Protein 1U2K (pdb70)

Secondary structure (P-SEA, 3-state):
ccccccccccccaaaaaaaaaaaaaccccaaaaaaaaaaaacccccccccccccccccccccccccccaaaaaaaaaaaaaaaaacccccaaaaaaaaaaaaaaaaaaaaccbbbbbbbcbbbbbcccccccccccccccccccccccccccccccaaaaaaaaaaaacccaaaaaaaaaaaaaaccccccccccccccccccccaaaaaaaacccbbbbbccccccbbbbccccccccccccccccccccccaaaaaaaaaaccccaaaaaaaaaaaaaaaaacccccccc

Foldseek 3Di:
DPDDDDDDADQDPVNLVVLLVLLLPLPQALQLLQQLLCLQLLLFFAPDQAGGLFAVCCQDPPNVPFLLCPSNNVCLVSLVVSCVVRVRAASSQSSNSSNQSSLQQQAVLVVDRDHQDGDGDGHHHDNVVRPNVVVVVSRDCDALLQDGHHDLDPDDNQVSNVVSCVRLVHDLLLSQLSSQQSLQCQRNSVSDQALNQDPRRSHRWNRSLLVLQDPQWDWDAPDDSRQKIFTARVVPRDTDGMHGPSSNCCVVVPVNVVSSVQCNDPPSGVVSSVSNSVSSSSSNCCSPPPPD

CATH classification: 1.10.520.10 (+1 more: 1.10.420.10)

Sequence (292 aa):
QDPLPQPIYNPTEQDIIDLKFAIADSGLSVSELVSVAWASASTFRGGDKRGGANGARLALMPQRDWDVNAAAVRALPVLEKIQKESGKASLADIIVLAGVVGVEKAASAAGLSIHVPFAPGRVDARQDQTDIEMFELLEPIADGFRNYRARLDVSTTESLLIDKAQQLTLTAPEMTALVGGMRVLGANFDGSKNGVFTDRVGVLSNDFFVNLLDMRYEWKATDESKELFEGRDRETGEVKFTASRADLVFGSNSVLRAVAEVYASSDAHEKFVKDFVAAWVKVMNLDRFDLL

Organism: Escherichia coli (strain K12) (NCBI:txid83333)

Structure (mmCIF, N/CA/C/O backbone):
data_1U2K
#
_entry.id   1U2K
#
_cell.length_a   59.235
_cell.length_b   59.235
_cell.length_c   160.382
_cell.angle_alpha   90.00
_cell.angle_beta   90.00
_cell.angle_gamma   90.00
#
_symmetry.space_group_name_H-M   'I 41'
#
loop_
_entity.id
_entity.type
_entity.pdbx_description
1 polymer 'Peroxidase/catalase HPI'
2 water water
#
loop_
_atom_site.group_PDB
_atom_site.id
_atom_site.type_symbol
_atom_site.label_atom_id
_atom_site.label_alt_id
_atom_site.label_comp_id
_atom_site.label_asym_id
_atom_site.label_entity_id
_atom_site.label_seq_id
_atom_site.pdbx_PDB_ins_code
_atom_site.Cartn_x
_atom_site.Cartn_y
_atom_site.Cartn_z
_atom_site.occupancy
_atom_site.B_iso_or_equiv
_atom_site.auth_seq_id
_atom_site.auth_comp_id
_atom_site.auth_asym_id
_atom_site.auth_atom_id
_atom_site.pdbx_PDB_model_num
ATOM 1 N N . GLN A 1 18 ? 16.283 50.406 14.778 1.00 56.97 435 GLN A N 1
ATOM 2 C CA . GLN A 1 18 ? 15.618 50.277 13.456 1.00 55.69 435 GLN A CA 1
ATOM 3 C C . GLN A 1 18 ? 16.639 49.945 12.374 1.00 55.60 435 GLN A C 1
ATOM 4 O O . GLN A 1 18 ? 17.609 50.689 12.178 1.00 55.17 435 GLN A O 1
ATOM 6 N N . ASP A 1 19 ? 16.423 48.806 11.704 1.00 54.67 436 ASP A N 1
ATOM 7 C CA . ASP A 1 19 ? 17.094 48.462 10.444 1.00 52.77 436 ASP A CA 1
ATOM 8 C C . ASP A 1 19 ? 16.183 48.788 9.254 1.00 49.33 436 ASP A C 1
ATOM 9 O O . ASP A 1 19 ? 15.480 47.918 8.720 1.00 49.14 436 ASP A O 1
ATOM 14 N N . PRO A 1 20 ? 16.255 50.047 8.825 1.00 44.97 437 PRO A N 1
ATOM 15 C CA . PRO A 1 20 ? 15.069 50.884 8.587 1.00 43.65 437 PRO A CA 1
ATOM 16 C C . PRO A 1 20 ? 14.048 50.360 7.583 1.00 42.71 437 PRO A C 1
ATOM 17 O O . PRO A 1 20 ? 12.870 50.256 7.922 1.00 44.41 437 PRO A O 1
ATOM 21 N N . LEU A 1 21 ? 14.481 50.070 6.363 1.00 40.55 438 LEU A N 1
ATOM 22 C CA . LEU A 1 21 ? 13.540 49.861 5.271 1.00 38.98 438 LEU A CA 1
ATOM 23 C C . LEU A 1 21 ? 12.879 48.505 5.425 1.00 36.47 438 LEU A C 1
ATOM 24 O O . LEU A 1 21 ? 13.469 47.605 6.008 1.00 36.74 438 LEU A O 1
ATOM 29 N N . PRO A 1 22 ? 11.656 48.367 4.916 1.00 37.17 439 PRO A N 1
ATOM 30 C CA . PRO A 1 22 ? 10.979 47.050 4.821 1.00 35.18 439 PRO A CA 1
ATOM 31 C C . PRO A 1 22 ? 11.716 46.096 3.871 1.00 32.29 439 PRO A C 1
ATOM 32 O O . PRO A 1 22 ? 12.407 46.580 2.970 1.00 30.14 439 PRO A O 1
ATOM 36 N N . GLN A 1 23 ? 11.572 44.783 4.047 1.00 28.74 440 GLN A N 1
ATOM 37 C CA . GLN A 1 23 ? 12.064 43.860 3.037 1.00 30.14 440 GLN A CA 1
ATOM 38 C C . GLN A 1 23 ? 11.397 44.198 1.732 1.00 26.64 440 GLN A C 1
ATOM 39 O O . GLN A 1 23 ? 10.233 44.567 1.725 1.00 26.18 440 GLN A O 1
ATOM 45 N N . PRO A 1 24 ? 12.115 44.029 0.623 1.00 27.17 441 PRO A N 1
ATOM 46 C CA . PRO A 1 24 ? 11.533 44.210 -0.709 1.00 27.54 441 PRO A CA 1
ATOM 47 C C . PRO A 1 24 ? 10.308 43.319 -0.886 1.00 27.55 441 PRO A C 1
ATOM 48 O O . PRO A 1 24 ? 10.220 42.223 -0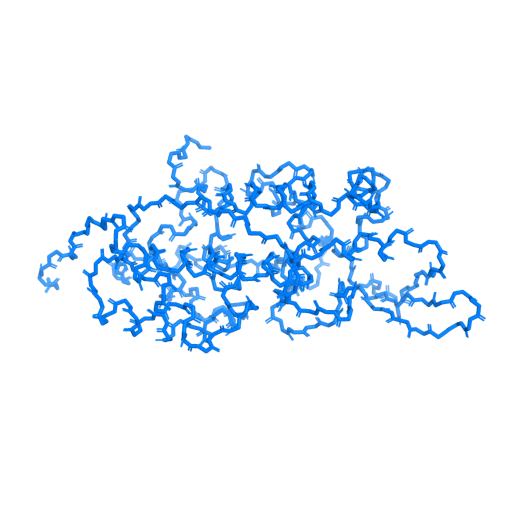.322 1.00 28.78 441 PRO A O 1
ATOM 52 N N . ILE A 1 25 ? 9.374 43.799 -1.687 1.00 27.70 442 ILE A N 1
ATOM 53 C CA . ILE A 1 25 ? 8.195 43.041 -2.040 1.00 27.56 442 ILE A CA 1
ATOM 54 C C . ILE A 1 25 ? 8.416 42.507 -3.434 1.00 24.33 442 ILE A C 1
ATOM 55 O O . ILE A 1 25 ? 8.880 43.220 -4.330 1.00 22.49 442 ILE A O 1
ATOM 60 N N . TYR A 1 26 ? 8.137 41.224 -3.619 1.00 24.28 443 TYR A N 1
ATOM 61 C CA . TYR A 1 26 ? 8.416 40.606 -4.916 1.00 22.92 443 TYR A CA 1
ATOM 62 C C . TYR A 1 26 ? 7.135 40.239 -5.578 1.00 24.54 443 TYR A C 1
ATOM 63 O O . TYR A 1 26 ? 6.175 39.869 -4.911 1.00 27.25 443 TYR A O 1
ATOM 72 N N . ASN A 1 27 ? 7.127 40.316 -6.901 1.00 29.46 444 ASN A N 1
ATOM 73 C CA . ASN A 1 27 ? 6.067 39.696 -7.667 1.00 32.45 444 ASN A CA 1
ATOM 74 C C . ASN A 1 27 ? 6.599 39.068 -8.924 1.00 32.36 444 ASN A C 1
ATOM 75 O O . ASN A 1 27 ? 6.422 39.614 -10.051 1.00 34.22 444 ASN A O 1
ATOM 80 N N . PRO A 1 28 ? 7.286 37.942 -8.749 1.00 30.18 445 PRO A N 1
ATOM 81 C CA . PRO A 1 28 ? 7.860 37.238 -9.900 1.00 27.76 445 PRO A CA 1
ATOM 82 C C . PRO A 1 28 ? 6.806 37.059 -10.995 1.00 25.38 445 PRO A C 1
ATOM 83 O O . PRO A 1 28 ? 5.658 36.697 -10.755 1.00 23.99 445 PRO A O 1
ATOM 87 N N . THR A 1 29 ? 7.202 37.302 -12.221 1.00 24.80 446 THR A N 1
ATOM 88 C CA . THR A 1 29 ? 6.318 36.976 -13.304 1.00 26.71 446 THR A CA 1
ATOM 89 C C . THR A 1 29 ? 6.738 35.616 -13.819 1.00 27.79 446 THR A C 1
ATOM 90 O O . THR A 1 29 ? 7.725 35.035 -13.347 1.00 23.27 446 THR A O 1
ATOM 94 N N . GLU A 1 30 ? 6.020 35.113 -14.814 1.00 29.89 447 GLU A N 1
ATOM 95 C CA . GLU A 1 30 ? 6.313 33.777 -15.317 1.00 31.27 447 GLU A CA 1
ATOM 96 C C . GLU A 1 30 ? 7.700 33.752 -15.911 1.00 28.21 447 GLU A C 1
ATOM 97 O O . GLU A 1 30 ? 8.356 32.711 -15.940 1.00 30.18 447 GLU A O 1
ATOM 103 N N . GLN A 1 31 ? 8.145 34.915 -16.373 1.00 27.12 448 GLN A N 1
ATOM 104 C CA . GLN A 1 31 ? 9.383 35.014 -17.152 1.00 27.27 448 GLN A CA 1
ATOM 105 C C . GLN A 1 31 ? 10.548 35.219 -16.206 1.00 24.26 448 GLN A C 1
ATOM 106 O O . GLN A 1 31 ? 11.628 34.681 -16.412 1.00 24.24 448 GLN A O 1
ATOM 112 N N . ASP A 1 32 ? 10.296 35.995 -15.153 1.00 24.46 449 ASP A N 1
ATOM 113 C CA . ASP A 1 32 ? 11.135 35.979 -13.965 1.00 23.59 449 ASP A CA 1
ATOM 114 C C . ASP A 1 32 ? 11.472 34.535 -13.540 1.00 23.17 449 ASP A C 1
ATOM 115 O O . ASP A 1 32 ? 12.653 34.204 -13.328 1.00 18.95 449 ASP A O 1
ATOM 120 N N . ILE A 1 33 ? 10.451 33.677 -13.402 1.00 23.25 450 ILE A N 1
ATOM 121 C CA . ILE A 1 33 ? 10.684 32.295 -12.918 1.00 21.73 450 ILE A CA 1
ATOM 122 C C . ILE A 1 33 ? 11.529 31.465 -13.929 1.00 21.74 450 ILE A C 1
ATOM 123 O O . ILE A 1 33 ? 12.475 30.776 -13.535 1.00 21.11 450 ILE A O 1
ATOM 128 N N . ILE A 1 34 ? 11.138 31.531 -15.201 1.00 22.08 451 ILE A N 1
ATOM 129 C CA . ILE A 1 34 ? 11.911 31.002 -16.367 1.00 23.04 451 ILE A CA 1
ATOM 130 C C . ILE A 1 34 ? 13.415 31.273 -16.372 1.00 24.90 451 ILE A C 1
ATOM 131 O O . ILE A 1 34 ? 14.250 30.349 -16.580 1.00 29.85 451 ILE A O 1
ATOM 136 N N . ASP A 1 35 ? 13.742 32.575 -16.165 1.00 20.26 452 ASP A N 1
ATOM 137 C CA . ASP A 1 35 ? 15.154 33.013 -15.983 1.00 19.46 452 ASP A CA 1
ATOM 138 C C . ASP A 1 35 ? 15.855 32.566 -14.678 1.00 19.70 452 ASP A C 1
ATOM 139 O O . ASP A 1 35 ? 17.068 32.285 -14.654 1.00 15.57 452 ASP A O 1
ATOM 144 N N . LEU A 1 36 ? 15.095 32.469 -13.595 1.00 16.70 453 LEU A N 1
ATOM 145 C CA . LEU A 1 36 ? 15.675 31.979 -12.352 1.00 17.95 453 LEU A CA 1
ATOM 146 C C . LEU A 1 36 ? 15.952 30.448 -12.432 1.00 19.58 453 LEU A C 1
ATOM 147 O O . LEU A 1 36 ? 16.952 29.953 -11.948 1.00 17.95 453 LEU A O 1
ATOM 152 N N . LYS A 1 37 ? 15.069 29.723 -13.117 1.00 20.27 454 LYS A N 1
ATOM 153 C CA . LYS A 1 37 ? 15.363 28.321 -13.476 1.00 19.60 454 LYS A CA 1
ATOM 154 C C . LYS A 1 37 ? 16.628 28.200 -14.402 1.00 15.25 454 LYS A C 1
ATOM 155 O O . LYS A 1 37 ? 17.559 27.384 -14.179 1.00 14.41 454 LYS A O 1
ATOM 161 N N . PHE A 1 38 ? 16.703 29.061 -15.403 1.00 20.32 455 PHE A N 1
ATOM 162 C CA . PHE A 1 38 ? 17.911 29.071 -16.277 1.00 18.23 455 PHE A CA 1
ATOM 163 C C . PHE A 1 38 ? 19.239 29.284 -15.517 1.00 24.25 455 PHE A C 1
ATOM 164 O O . PHE A 1 38 ? 20.225 28.461 -15.642 1.00 30.22 455 PHE A O 1
ATOM 172 N N . ALA A 1 39 ? 19.165 30.335 -14.594 1.00 18.68 456 ALA A N 1
ATOM 173 C CA . ALA A 1 39 ? 20.297 30.698 -13.749 1.00 18.51 456 ALA A CA 1
ATOM 174 C C . ALA A 1 39 ? 20.673 29.514 -12.868 1.00 14.73 456 ALA A C 1
ATOM 175 O O . ALA A 1 39 ? 21.864 29.199 -12.699 1.00 10.98 456 ALA A O 1
ATOM 177 N N . ILE A 1 40 ? 19.663 28.858 -12.279 1.00 15.39 457 ILE A N 1
ATOM 178 C CA . ILE A 1 40 ? 19.935 27.790 -11.316 1.00 8.76 457 ILE A CA 1
ATOM 179 C C . ILE A 1 40 ? 20.477 26.585 -12.078 1.00 12.30 457 ILE A C 1
ATOM 180 O O . ILE A 1 40 ? 21.440 25.941 -11.634 1.00 13.07 457 ILE A O 1
ATOM 185 N N . ALA A 1 41 ? 19.888 26.310 -13.262 1.00 12.25 458 ALA A N 1
ATOM 186 C CA . ALA A 1 41 ? 20.357 25.182 -14.101 1.00 17.04 458 ALA A CA 1
ATOM 187 C C . ALA A 1 41 ? 21.812 25.313 -14.520 1.00 17.37 458 ALA A C 1
ATOM 188 O O . ALA A 1 41 ? 22.488 24.300 -14.702 1.00 22.32 458 ALA A O 1
ATOM 190 N N . ASP A 1 42 ? 22.280 26.549 -14.708 1.00 15.67 459 ASP A N 1
ATOM 191 C CA . ASP A 1 42 ? 23.637 26.786 -15.228 1.00 17.69 459 ASP A CA 1
ATOM 192 C C . ASP A 1 42 ? 24.687 27.033 -14.150 1.00 18.10 459 ASP A C 1
ATOM 193 O O . ASP A 1 42 ? 25.790 27.455 -14.492 1.00 19.53 459 ASP A O 1
ATOM 198 N N . SER A 1 43 ? 24.341 26.845 -12.873 1.00 15.91 460 SER A N 1
ATOM 199 C CA . SER A 1 43 ? 25.170 27.310 -11.761 1.00 14.96 460 SER A CA 1
ATOM 200 C C . SER A 1 43 ? 26.230 26.315 -11.320 1.00 19.79 460 SER A C 1
ATOM 201 O O . SER A 1 43 ? 26.959 26.592 -10.355 1.00 23.10 460 SER A O 1
ATOM 204 N N . GLY A 1 44 ? 26.302 25.150 -11.961 1.00 12.44 461 GLY A N 1
ATOM 205 C CA . GLY A 1 44 ? 27.226 24.110 -11.530 1.00 16.01 461 GLY A CA 1
ATOM 206 C C . GLY A 1 44 ? 26.799 23.289 -10.304 1.00 17.80 461 GLY A C 1
ATOM 207 O O . GLY A 1 44 ? 27.458 22.319 -9.955 1.00 21.11 461 GLY A O 1
ATOM 208 N N . LEU A 1 45 ? 25.729 23.697 -9.618 1.00 20.85 462 LEU A N 1
ATOM 209 C CA . LEU A 1 45 ? 25.103 22.902 -8.543 1.00 15.90 462 LEU A CA 1
ATOM 210 C C . LEU A 1 45 ? 24.585 21.544 -9.057 1.00 19.73 462 LEU A C 1
ATOM 211 O O . LEU A 1 45 ? 23.885 21.522 -10.074 1.00 11.46 462 LEU A O 1
ATOM 216 N N . SER A 1 46 ? 24.880 20.431 -8.373 1.00 18.03 463 SER A N 1
ATOM 217 C CA . SER A 1 46 ? 24.460 19.120 -8.900 1.00 20.83 463 SER A CA 1
ATOM 218 C C . SER A 1 46 ? 23.006 18.844 -8.484 1.00 17.71 463 SER A C 1
ATOM 219 O O . SER A 1 46 ? 22.461 19.522 -7.589 1.00 14.78 463 SER A O 1
ATOM 222 N N . VAL A 1 47 ? 22.381 17.862 -9.132 1.00 12.56 464 VAL A N 1
ATOM 223 C CA . VAL A 1 47 ? 21.077 17.383 -8.705 1.00 11.50 464 VAL A CA 1
ATOM 224 C C . VAL A 1 47 ? 21.054 17.067 -7.192 1.00 11.45 464 VAL A C 1
ATOM 225 O O . VAL A 1 47 ? 20.156 17.481 -6.467 1.00 17.95 464 VAL A O 1
ATOM 229 N N . SER A 1 48 ? 22.061 16.391 -6.668 1.00 15.88 465 SER A N 1
ATOM 230 C CA . SER A 1 48 ? 22.085 16.182 -5.185 1.00 17.48 465 SER A CA 1
ATOM 231 C C . SER A 1 48 ? 22.101 17.412 -4.355 1.00 18.98 465 SER A C 1
ATOM 232 O O . SER A 1 48 ? 21.439 17.445 -3.330 1.00 12.80 465 SER A O 1
ATOM 235 N N . GLU A 1 49 ? 22.918 18.393 -4.736 1.00 18.86 466 GLU A N 1
ATOM 236 C CA . GLU A 1 49 ? 22.971 19.637 -3.955 1.00 15.48 466 GLU A CA 1
ATOM 237 C C . GLU A 1 49 ? 21.635 20.408 -4.040 1.00 14.88 466 GLU A C 1
ATOM 238 O O . GLU A 1 49 ? 21.174 20.957 -3.055 1.00 10.57 466 GLU A O 1
ATOM 244 N N . LEU A 1 50 ? 21.034 20.452 -5.242 1.00 6.99 467 LEU A N 1
ATOM 245 C CA . LEU A 1 50 ? 19.758 21.138 -5.431 1.00 10.55 467 LEU A CA 1
ATOM 246 C C . LEU A 1 50 ? 18.599 20.543 -4.633 1.00 15.57 467 LEU A C 1
ATOM 247 O O . LEU A 1 50 ? 17.774 21.284 -4.068 1.00 14.43 467 LEU A O 1
ATOM 252 N N . VAL A 1 51 ? 18.494 19.223 -4.672 1.00 12.09 468 VAL A N 1
ATOM 253 C CA . VAL A 1 51 ? 17.463 18.528 -3.923 1.00 11.14 468 VAL A CA 1
ATOM 254 C C . VAL A 1 51 ? 17.757 18.648 -2.423 1.00 14.67 468 VAL A C 1
ATOM 255 O O . VAL A 1 51 ? 16.837 18.814 -1.656 1.00 13.93 468 VAL A O 1
ATOM 259 N N . SER A 1 52 ? 19.022 18.601 -2.003 1.00 13.63 469 SER A N 1
ATOM 260 C CA . SER A 1 52 ? 19.296 18.673 -0.546 1.00 15.75 469 SER A CA 1
ATOM 261 C C . SER A 1 52 ? 18.905 20.022 0.035 1.00 12.64 469 SER A C 1
ATOM 262 O O . SER A 1 52 ? 18.346 20.099 1.128 1.00 14.97 469 SER A O 1
ATOM 265 N N . VAL A 1 53 ? 19.286 21.094 -0.647 1.00 11.81 470 VAL A N 1
ATOM 266 C CA . VAL A 1 53 ? 18.957 22.430 -0.120 1.00 14.62 470 VAL A CA 1
ATOM 267 C C . VAL A 1 53 ? 17.448 22.652 0.019 1.00 12.77 470 VAL A C 1
ATOM 268 O O . VAL A 1 53 ? 16.998 23.134 1.040 1.00 13.55 470 VAL A O 1
ATOM 272 N N . ALA A 1 54 ? 16.659 22.324 -1.002 1.00 14.91 471 ALA A N 1
ATOM 273 C CA . ALA A 1 54 ? 15.202 22.392 -0.943 1.00 12.67 471 ALA A CA 1
ATOM 274 C C . ALA A 1 54 ? 14.597 21.511 0.153 1.00 13.00 471 ALA A C 1
ATOM 275 O O . ALA A 1 54 ? 13.673 21.927 0.864 1.00 10.50 471 ALA A O 1
ATOM 277 N N . TRP A 1 55 ? 15.135 20.313 0.334 1.00 11.62 472 TRP A N 1
ATOM 278 C CA . TRP A 1 55 ? 14.565 19.409 1.347 1.00 10.72 472 TRP A CA 1
ATOM 279 C C . TRP A 1 55 ? 14.912 19.893 2.739 1.00 11.86 472 TRP A C 1
ATOM 280 O O . TRP A 1 55 ? 14.070 19.930 3.673 1.00 13.00 472 TRP A O 1
ATOM 291 N N . ALA A 1 56 ? 16.139 20.346 2.904 1.00 10.06 473 ALA A N 1
ATOM 292 C CA . ALA A 1 56 ? 16.515 20.934 4.194 1.00 13.27 473 ALA A CA 1
ATOM 293 C C . ALA A 1 56 ? 15.653 22.127 4.598 1.00 12.76 473 ALA A C 1
ATOM 294 O O . ALA A 1 56 ? 15.365 22.390 5.800 1.00 11.42 473 ALA A O 1
ATOM 296 N N . SER A 1 57 ? 15.244 22.897 3.614 1.00 10.12 474 SER A N 1
ATOM 297 C CA . SER A 1 57 ? 14.335 24.000 3.832 1.00 12.70 474 SER A CA 1
ATOM 298 C C . SER A 1 57 ? 12.919 23.567 4.222 1.00 15.68 474 SER A C 1
ATOM 299 O O . SER A 1 57 ? 12.391 23.992 5.277 1.00 14.06 474 SER A O 1
ATOM 302 N N . ALA A 1 58 ? 12.303 22.693 3.427 1.00 10.90 475 ALA A N 1
ATOM 303 C CA . ALA A 1 58 ? 10.881 22.370 3.614 1.00 11.25 475 ALA A CA 1
ATOM 304 C C . ALA A 1 58 ? 10.648 21.482 4.822 1.00 13.24 475 ALA A C 1
ATOM 305 O O . ALA A 1 58 ? 9.565 21.467 5.422 1.00 12.82 475 ALA A O 1
ATOM 307 N N . SER A 1 59 ? 11.649 20.669 5.138 1.00 16.50 476 SER A N 1
ATOM 308 C CA . SER A 1 59 ? 11.406 19.497 5.970 1.00 17.20 476 SER A CA 1
ATOM 309 C C . SER A 1 59 ? 11.321 19.815 7.478 1.00 17.83 476 SER A C 1
ATOM 310 O O . SER A 1 59 ? 11.104 18.891 8.274 1.00 15.12 476 SER A O 1
ATOM 313 N N . THR A 1 60 ? 11.481 21.089 7.883 1.00 16.37 477 THR A N 1
ATOM 314 C CA . THR A 1 60 ? 11.244 21.465 9.291 1.00 17.33 477 THR A CA 1
ATOM 315 C C . THR A 1 60 ? 9.780 21.614 9.708 1.00 15.11 477 THR A C 1
ATOM 316 O O . THR A 1 60 ? 9.454 21.822 10.897 1.00 14.75 477 THR A O 1
ATOM 320 N N . PHE A 1 61 ? 8.884 21.538 8.745 1.00 10.40 478 PHE A N 1
ATOM 321 C CA . PHE A 1 61 ? 7.456 21.621 9.021 1.00 10.14 478 PHE A CA 1
ATOM 322 C C . PHE A 1 61 ? 6.927 20.584 9.985 1.00 11.67 478 PHE A C 1
ATOM 323 O O . PHE A 1 61 ? 7.243 19.411 9.886 1.00 13.37 478 PHE A O 1
ATOM 331 N N . ARG A 1 62 ? 6.119 21.014 10.938 1.00 13.02 479 ARG A N 1
ATOM 332 C CA . ARG A 1 62 ? 5.412 20.057 11.757 1.00 16.18 479 ARG A CA 1
ATOM 333 C C . ARG A 1 62 ? 3.939 20.342 11.709 1.00 15.19 479 ARG A C 1
ATOM 334 O O . ARG A 1 62 ? 3.559 21.460 11.944 1.00 15.72 479 ARG A O 1
ATOM 342 N N . GLY A 1 63 ? 3.111 19.334 11.440 1.00 14.94 480 GLY A N 1
ATOM 343 C CA . GLY A 1 63 ? 1.683 19.577 11.491 1.00 19.73 480 GLY A CA 1
ATOM 344 C C . GLY A 1 63 ? 1.246 20.126 12.854 1.00 22.06 480 GLY A C 1
ATOM 345 O O . GLY A 1 63 ? 1.500 19.499 13.868 1.00 19.37 480 GLY A O 1
ATOM 346 N N . GLY A 1 64 ? 0.612 21.300 12.877 1.00 26.47 481 GLY A N 1
ATOM 347 C CA . GLY A 1 64 ? 0.050 21.836 14.118 1.00 35.58 481 GLY A CA 1
ATOM 348 C C . GLY A 1 64 ? 0.880 22.942 14.762 1.00 38.54 481 GLY A C 1
ATOM 349 O O . GLY A 1 64 ? 0.398 23.706 15.599 1.00 37.74 481 GLY A O 1
ATOM 350 N N . ASP A 1 65 ? 2.143 23.020 14.357 1.00 40.29 482 ASP A N 1
ATOM 351 C CA . ASP A 1 65 ? 3.020 24.093 14.791 1.00 42.59 482 ASP A CA 1
ATOM 352 C C . ASP A 1 65 ? 3.275 25.074 13.657 1.00 44.86 482 ASP A C 1
ATOM 353 O O . ASP A 1 65 ? 3.416 24.718 12.452 1.00 43.33 482 ASP A O 1
ATOM 358 N N . LYS A 1 66 ? 3.317 26.337 14.028 1.00 45.64 483 LYS A N 1
ATOM 359 C CA . LYS A 1 66 ? 3.414 27.336 12.988 1.00 46.09 483 LYS A CA 1
ATOM 360 C C . LYS A 1 66 ? 4.818 27.928 12.909 1.00 44.05 483 LYS A C 1
ATOM 361 O O . LYS A 1 66 ? 4.988 29.146 12.982 1.00 49.71 483 LYS A O 1
ATOM 367 N N . ARG A 1 67 ? 5.816 27.066 12.721 1.00 39.54 484 ARG A N 1
ATOM 368 C CA . ARG A 1 67 ? 7.227 27.466 12.835 1.00 35.80 484 ARG A CA 1
ATOM 369 C C . ARG A 1 67 ? 8.074 26.990 11.671 1.00 31.06 484 ARG A C 1
ATOM 370 O O . ARG A 1 67 ? 8.943 27.731 11.187 1.00 35.23 484 ARG A O 1
ATOM 378 N N . GLY A 1 68 ? 7.862 25.739 11.266 1.00 20.69 485 GLY A N 1
ATOM 379 C CA . GLY A 1 68 ? 8.717 25.093 10.264 1.00 14.41 485 GLY A CA 1
ATOM 380 C C . GLY A 1 68 ?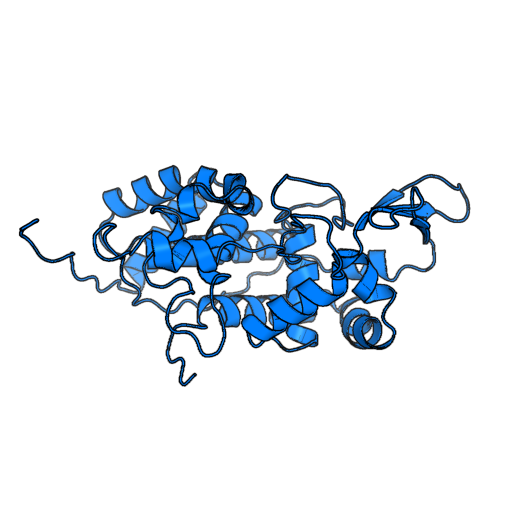 8.189 25.310 8.863 1.00 16.39 485 GLY A C 1
ATOM 381 O O . GLY A 1 68 ? 7.079 25.804 8.692 1.00 15.77 485 GLY A O 1
ATOM 382 N N . GLY A 1 69 ? 8.972 24.901 7.858 1.00 10.41 486 GLY A N 1
ATOM 383 C CA . GLY A 1 69 ? 8.514 24.857 6.494 1.00 11.19 486 GLY A CA 1
ATOM 384 C C . GLY A 1 69 ? 9.438 25.792 5.742 1.00 13.84 486 GLY A C 1
ATOM 385 O O . GLY A 1 69 ? 10.304 26.464 6.360 1.00 15.80 486 GLY A O 1
ATOM 386 N N . ALA A 1 70 ? 9.257 25.850 4.432 1.00 13.69 487 ALA A N 1
ATOM 387 C CA . ALA A 1 70 ? 10.205 26.544 3.577 1.00 13.92 487 ALA A CA 1
ATOM 388 C C . ALA A 1 70 ? 10.010 28.090 3.588 1.00 16.50 487 ALA A C 1
ATOM 389 O O . ALA A 1 70 ? 10.962 28.865 3.389 1.00 18.66 487 ALA A O 1
ATOM 391 N N . ASN A 1 71 ? 8.789 28.549 3.840 1.00 13.61 488 ASN A N 1
ATOM 392 C CA . ASN A 1 71 ? 8.592 29.986 3.897 1.00 14.55 488 ASN A CA 1
ATOM 393 C C . ASN A 1 71 ? 9.558 30.627 4.920 1.00 12.96 488 ASN A C 1
ATOM 394 O O . ASN A 1 71 ? 9.719 30.091 6.028 1.00 14.42 488 ASN A O 1
ATOM 399 N N . GLY A 1 72 ? 10.196 31.749 4.564 1.00 15.17 489 GLY A N 1
ATOM 400 C CA . GLY A 1 72 ? 11.125 32.439 5.467 1.00 18.39 489 GLY A CA 1
ATOM 401 C C . GLY A 1 72 ? 12.630 32.235 5.180 1.00 21.16 489 GLY A C 1
ATOM 402 O O . GLY A 1 72 ? 13.498 32.997 5.723 1.00 17.89 489 GLY A O 1
ATOM 403 N N . ALA A 1 73 ? 12.959 31.210 4.368 1.00 14.30 490 ALA A N 1
ATOM 404 C CA . ALA A 1 73 ? 14.372 30.814 4.146 1.00 11.48 490 ALA A CA 1
ATOM 405 C C . ALA A 1 73 ? 15.216 30.815 5.426 1.00 14.91 490 ALA A C 1
ATOM 406 O O . ALA A 1 73 ? 16.309 31.360 5.459 1.00 11.65 490 ALA A O 1
ATOM 408 N N . ARG A 1 74 ? 14.663 30.252 6.497 1.00 9.46 491 ARG A N 1
ATOM 409 C CA . ARG A 1 74 ? 15.341 30.202 7.775 1.00 12.64 491 ARG A CA 1
ATOM 410 C C . ARG A 1 74 ? 16.514 29.233 7.745 1.00 11.14 491 ARG A C 1
ATOM 411 O O . ARG A 1 74 ? 17.362 29.293 8.593 1.00 13.86 491 ARG A O 1
ATOM 419 N N . LEU A 1 75 ? 16.596 28.377 6.736 1.00 12.94 492 LEU A N 1
ATOM 420 C CA . LEU A 1 75 ? 17.817 27.551 6.565 1.00 14.50 492 LEU A CA 1
ATOM 421 C C . LEU A 1 75 ? 19.069 28.432 6.432 1.00 15.27 492 LEU A C 1
ATOM 422 O O . LEU A 1 75 ? 20.155 28.046 6.803 1.00 20.59 492 LEU A O 1
ATOM 427 N N . ALA A 1 76 ? 18.901 29.643 5.951 1.00 13.09 493 ALA A N 1
ATOM 428 C CA . ALA A 1 76 ? 20.028 30.545 5.719 1.00 14.81 493 ALA A CA 1
ATOM 429 C C . ALA A 1 76 ? 20.481 31.266 6.957 1.00 11.29 493 ALA A C 1
ATOM 430 O O . ALA A 1 76 ? 21.533 31.957 6.987 1.00 10.13 493 ALA A O 1
ATOM 432 N N . LEU A 1 77 ? 19.668 31.158 7.997 1.00 15.07 494 LEU A N 1
ATOM 433 C CA . LEU A 1 77 ? 19.935 31.827 9.248 1.00 9.70 494 LEU A CA 1
ATOM 434 C C . LEU A 1 77 ? 20.303 30.864 10.379 1.00 12.63 494 LEU A C 1
ATOM 435 O O . LEU A 1 77 ? 20.215 29.653 10.212 1.00 14.39 494 LEU A O 1
ATOM 440 N N . MET A 1 78 ? 20.660 31.416 11.549 1.00 10.72 495 MET A N 1
ATOM 441 C CA . MET A 1 78 ? 20.906 30.616 12.741 1.00 16.59 495 MET A CA 1
ATOM 442 C C . MET A 1 78 ? 19.538 30.268 13.329 1.00 15.54 495 MET A C 1
ATOM 443 O O . MET A 1 78 ? 18.607 31.064 13.284 1.00 18.62 495 MET A O 1
ATOM 448 N N . PRO A 1 79 ? 19.411 29.079 13.876 1.00 14.77 496 PRO A N 1
ATOM 449 C CA . PRO A 1 79 ? 20.508 28.121 13.950 1.00 14.72 496 PRO A CA 1
ATOM 450 C C . PRO A 1 79 ? 20.436 27.064 12.870 1.00 12.22 496 PRO A C 1
ATOM 451 O O . PRO A 1 79 ? 21.276 26.172 12.924 1.00 9.98 496 PRO A O 1
ATOM 455 N N . GLN A 1 80 ? 19.489 27.106 11.930 1.00 10.21 497 GLN A N 1
ATOM 456 C CA . GLN A 1 80 ? 19.413 25.971 11.016 1.00 12.91 497 GLN A CA 1
ATOM 457 C C . GLN A 1 80 ? 20.662 25.889 10.128 1.00 15.55 497 GLN A C 1
ATOM 458 O O . GLN A 1 80 ? 21.086 24.793 9.753 1.00 11.84 497 GLN A O 1
ATOM 464 N N . ARG A 1 81 ? 21.243 27.053 9.827 1.00 18.52 498 ARG A N 1
ATOM 465 C CA . ARG A 1 81 ? 22.394 27.095 8.931 1.00 19.05 498 ARG A CA 1
ATOM 466 C C . ARG A 1 81 ? 23.541 26.282 9.490 1.00 19.90 498 ARG A C 1
ATOM 467 O O . ARG A 1 81 ? 24.353 25.805 8.723 1.00 19.35 498 ARG A O 1
ATOM 475 N N . ASP A 1 82 ? 23.637 26.124 10.820 1.00 16.77 499 ASP A N 1
ATOM 476 C CA . ASP A 1 82 ? 24.745 25.326 11.338 1.00 18.16 499 ASP A CA 1
ATOM 477 C C . ASP A 1 82 ? 24.396 23.928 11.932 1.00 19.47 499 ASP A C 1
ATOM 478 O O . ASP A 1 82 ? 25.239 23.291 12.608 1.00 18.15 499 ASP A O 1
ATOM 483 N N . TRP A 1 83 ? 23.192 23.419 11.637 1.00 16.68 500 TRP A N 1
ATOM 484 C CA . TRP A 1 83 ? 22.863 22.068 12.049 1.00 12.42 500 TRP A CA 1
ATOM 485 C C . TRP A 1 83 ? 23.707 21.085 11.296 1.00 14.63 500 TRP A C 1
ATOM 486 O O . TRP A 1 83 ? 23.813 21.185 10.059 1.00 16.34 500 TRP A O 1
ATOM 497 N N . ASP A 1 84 ? 24.257 20.094 12.007 1.00 14.87 501 ASP A N 1
ATOM 498 C CA . ASP A 1 84 ? 24.973 18.962 11.351 1.00 14.95 501 ASP A CA 1
ATOM 499 C C . ASP A 1 84 ? 24.224 18.411 10.158 1.00 16.67 501 ASP A C 1
ATOM 500 O O . ASP A 1 84 ? 24.803 18.152 9.066 1.00 19.68 501 ASP A O 1
ATOM 505 N N . VAL A 1 85 ? 22.930 18.181 10.329 1.00 18.34 502 VAL A N 1
ATOM 506 C CA . VAL A 1 85 ? 22.239 17.502 9.235 1.00 14.83 502 VAL A CA 1
ATOM 507 C C . VAL A 1 85 ? 22.334 18.323 7.927 1.00 16.55 502 VAL A C 1
ATOM 508 O O . VAL A 1 85 ? 22.353 17.767 6.817 1.00 16.84 502 VAL A O 1
ATOM 512 N N . ASN A 1 86 ? 22.394 19.644 8.076 1.00 17.18 503 ASN A N 1
ATOM 513 C CA . ASN A 1 86 ? 22.292 20.569 6.951 1.00 15.02 503 ASN A CA 1
ATOM 514 C C . ASN A 1 86 ? 23.618 20.919 6.256 1.00 19.00 503 ASN A C 1
ATOM 515 O O . ASN A 1 86 ? 23.611 21.711 5.334 1.00 21.08 503 ASN A O 1
ATOM 520 N N . ALA A 1 87 ? 24.731 20.297 6.631 1.00 19.40 504 ALA A N 1
ATOM 521 C CA . ALA A 1 87 ? 26.038 20.725 6.079 1.00 26.17 504 ALA A CA 1
ATOM 522 C C . ALA A 1 87 ? 26.114 20.696 4.543 1.00 28.65 504 ALA A C 1
ATOM 523 O O . ALA A 1 87 ? 26.670 21.620 3.921 1.00 26.49 504 ALA A O 1
ATOM 525 N N . ALA A 1 88 ? 25.523 19.668 3.936 1.00 25.50 505 ALA A N 1
ATOM 526 C CA . ALA A 1 88 ? 25.478 19.527 2.477 1.00 28.87 505 ALA A CA 1
ATOM 527 C C . ALA A 1 88 ? 24.622 20.600 1.810 1.00 31.50 505 ALA A C 1
ATOM 528 O O . ALA A 1 88 ? 25.040 21.225 0.814 1.00 31.85 505 ALA A O 1
ATOM 530 N N . ALA A 1 89 ? 23.413 20.762 2.340 1.00 23.72 506 ALA A N 1
ATOM 531 C CA . ALA A 1 89 ? 22.499 21.798 1.924 1.00 20.48 506 ALA A CA 1
ATOM 532 C C . ALA A 1 89 ? 23.251 23.103 2.053 1.00 24.30 506 ALA A C 1
ATOM 533 O O . ALA A 1 89 ? 23.297 23.890 1.156 1.00 26.48 506 ALA A O 1
ATOM 535 N N . VAL A 1 90 ? 23.878 23.355 3.182 1.00 21.85 507 VAL A N 1
ATOM 536 C CA . VAL A 1 90 ? 24.460 24.691 3.320 1.00 27.24 507 VAL A CA 1
ATOM 537 C C . VAL A 1 90 ? 25.618 24.978 2.361 1.00 31.38 507 VAL A C 1
ATOM 538 O O . VAL A 1 90 ? 26.083 26.119 2.280 1.00 29.38 507 VAL A O 1
ATOM 542 N N . ARG A 1 91 ? 26.034 23.982 1.571 1.00 36.41 508 ARG A N 1
ATOM 543 C CA . ARG A 1 91 ? 27.110 24.244 0.591 1.00 36.80 508 ARG A CA 1
ATOM 544 C C . ARG A 1 91 ? 26.633 24.867 -0.732 1.00 36.07 508 ARG A C 1
ATOM 545 O O . ARG A 1 91 ? 27.370 25.617 -1.363 1.00 39.32 508 ARG A O 1
ATOM 553 N N . ALA A 1 92 ? 25.390 24.591 -1.109 1.00 32.05 509 ALA A N 1
ATOM 554 C CA . ALA A 1 92 ? 24.704 25.307 -2.168 1.00 29.19 509 ALA A CA 1
ATOM 555 C C . ALA A 1 92 ? 24.241 26.708 -1.847 1.00 26.70 509 ALA A C 1
ATOM 556 O O . ALA A 1 92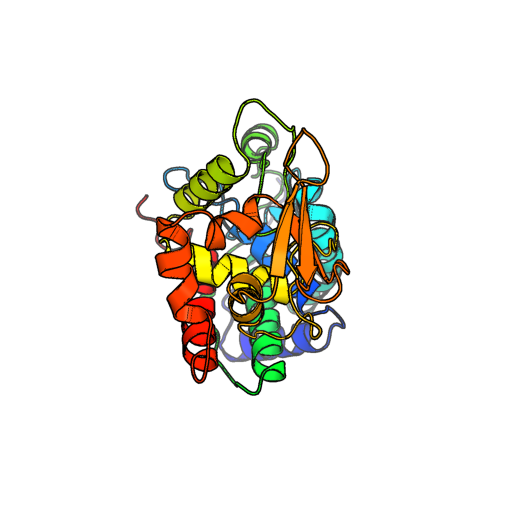 ? 24.053 27.508 -2.770 1.00 23.28 509 ALA A O 1
ATOM 558 N N . LEU A 1 93 ? 24.025 27.030 -0.569 1.00 21.67 510 LEU A N 1
ATOM 559 C CA . LEU A 1 93 ? 23.382 28.301 -0.261 1.00 21.35 510 LEU A CA 1
ATOM 560 C C . LEU A 1 93 ? 24.068 29.463 -0.895 1.00 19.07 510 LEU A C 1
ATOM 561 O O . LEU A 1 93 ? 23.417 30.304 -1.505 1.00 24.00 510 LEU A O 1
ATOM 566 N N . PRO A 1 94 ? 25.373 29.569 -0.717 1.00 16.71 511 PRO A N 1
ATOM 567 C CA . PRO A 1 94 ? 26.039 30.775 -1.202 1.00 18.92 511 PRO A CA 1
ATOM 568 C C . PRO A 1 94 ? 25.827 30.907 -2.721 1.00 14.93 511 PRO A C 1
ATOM 569 O O . PRO A 1 94 ? 25.692 32.022 -3.169 1.00 17.44 511 PRO A O 1
ATOM 573 N N . VAL A 1 95 ? 25.725 29.817 -3.483 1.00 16.59 512 VAL A N 1
ATOM 574 C CA . VAL A 1 95 ? 25.491 29.949 -4.938 1.00 14.70 512 VAL A CA 1
ATOM 575 C C . VAL A 1 95 ? 24.119 30.552 -5.205 1.00 10.75 512 VAL A C 1
ATOM 576 O O . VAL A 1 95 ? 23.917 31.466 -6.012 1.00 7.93 512 VAL A O 1
ATOM 580 N N . LEU A 1 96 ? 23.155 30.014 -4.508 1.00 7.55 513 LEU A N 1
ATOM 581 C CA . LEU A 1 96 ? 21.798 30.515 -4.550 1.00 10.74 513 LEU A CA 1
ATOM 582 C C . LEU A 1 96 ? 21.642 31.889 -3.946 1.00 9.23 513 LEU A C 1
ATOM 583 O O . LEU A 1 96 ? 20.858 32.682 -4.438 1.00 12.24 513 LEU A O 1
ATOM 588 N N . GLU A 1 97 ? 22.371 32.200 -2.887 1.00 11.58 514 GLU A N 1
ATOM 589 C CA . GLU A 1 97 ? 22.286 33.561 -2.335 1.00 14.31 514 GLU A CA 1
ATOM 590 C C . GLU A 1 97 ? 22.797 34.550 -3.395 1.00 14.61 514 GLU A C 1
ATOM 591 O O . GLU A 1 97 ? 22.252 35.629 -3.569 1.00 11.91 514 GLU A O 1
ATOM 597 N N . LYS A 1 98 ? 23.872 34.197 -4.083 1.00 12.68 515 LYS A N 1
ATOM 598 C CA . LYS A 1 98 ? 24.391 35.094 -5.156 1.00 17.15 515 LYS A CA 1
ATOM 599 C C . LYS A 1 98 ? 23.410 35.270 -6.333 1.00 15.22 515 LYS A C 1
ATOM 600 O O . LYS A 1 98 ? 23.303 36.364 -6.890 1.00 13.61 515 LYS A O 1
ATOM 606 N N . ILE A 1 99 ? 22.714 34.193 -6.711 1.00 12.37 516 ILE A N 1
ATOM 607 C CA . ILE A 1 99 ? 21.700 34.251 -7.763 1.00 8.04 516 ILE A CA 1
ATOM 608 C C . ILE A 1 99 ? 20.568 35.182 -7.325 1.00 8.71 516 ILE A C 1
ATOM 609 O O . ILE A 1 99 ? 20.143 36.024 -8.097 1.00 15.77 516 ILE A O 1
ATOM 614 N N . GLN A 1 100 ? 20.139 35.101 -6.061 1.00 10.40 517 GLN A N 1
ATOM 615 C CA . GLN A 1 100 ? 19.010 35.888 -5.596 1.00 15.67 517 GLN A CA 1
ATOM 616 C C . GLN A 1 100 ? 19.386 37.378 -5.618 1.00 21.05 517 GLN A C 1
ATOM 617 O O . GLN A 1 100 ? 18.616 38.222 -6.104 1.00 18.49 517 GLN A O 1
ATOM 623 N N . LYS A 1 101 ? 20.562 37.697 -5.078 1.00 21.44 518 LYS A N 1
ATOM 624 C CA . LYS A 1 101 ? 21.018 39.096 -5.069 1.00 21.23 518 LYS A CA 1
ATOM 625 C C . LYS A 1 101 ? 21.219 39.639 -6.501 1.00 21.44 518 LYS A C 1
ATOM 626 O O . LYS A 1 101 ? 20.925 40.806 -6.786 1.00 19.60 518 LYS A O 1
ATOM 632 N N . GLU A 1 102 ? 21.722 38.805 -7.402 1.00 21.32 519 GLU A N 1
ATOM 633 C CA . GLU A 1 102 ? 21.879 39.239 -8.767 1.00 24.49 519 GLU A CA 1
ATOM 634 C C . GLU A 1 102 ? 20.556 39.533 -9.494 1.00 23.28 519 GLU A C 1
ATOM 635 O O . GLU A 1 102 ? 20.551 40.249 -10.462 1.00 17.58 519 GLU A O 1
ATOM 641 N N . SER A 1 103 ? 19.436 38.950 -9.089 1.00 24.47 520 SER A N 1
ATOM 642 C CA . SER A 1 103 ? 18.215 39.114 -9.904 1.00 25.74 520 SER A CA 1
ATOM 643 C C . SER A 1 103 ? 17.173 39.982 -9.185 1.00 23.31 520 SER A C 1
ATOM 644 O O . SER A 1 103 ? 16.432 40.730 -9.819 1.00 23.06 520 SER A O 1
ATOM 647 N N . GLY A 1 104 ? 17.109 39.857 -7.866 1.00 19.52 521 GLY A N 1
ATOM 648 C CA . GLY A 1 104 ? 16.134 40.595 -7.071 1.00 19.75 521 GLY A CA 1
ATOM 649 C C . GLY A 1 104 ? 14.677 40.542 -7.573 1.00 24.81 521 GLY A C 1
ATOM 650 O O . GLY A 1 104 ? 13.877 41.436 -7.251 1.00 27.38 521 GLY A O 1
ATOM 651 N N . LYS A 1 105 ? 14.304 39.508 -8.336 1.00 21.37 522 LYS A N 1
ATOM 652 C CA . LYS A 1 105 ? 12.899 39.309 -8.726 1.00 15.96 522 LYS A CA 1
ATOM 653 C C . LYS A 1 105 ? 12.109 38.349 -7.794 1.00 15.52 522 LYS A C 1
ATOM 654 O O . LYS A 1 105 ? 10.892 38.256 -7.887 1.00 12.47 522 LYS A O 1
ATOM 660 N N . ALA A 1 106 ? 12.815 37.627 -6.924 1.00 16.27 523 ALA A N 1
ATOM 661 C CA . ALA A 1 106 ? 12.205 36.652 -6.036 1.00 13.27 523 ALA A CA 1
ATOM 662 C C . ALA A 1 106 ? 12.965 36.539 -4.717 1.00 14.56 523 ALA A C 1
ATOM 663 O O . ALA A 1 106 ? 14.133 36.910 -4.648 1.00 16.09 523 ALA A O 1
ATOM 665 N N . SER A 1 107 ? 12.307 36.039 -3.670 1.00 9.10 524 SER A N 1
ATOM 666 C CA . SER A 1 107 ? 12.900 35.958 -2.351 1.00 17.08 524 SER A CA 1
ATOM 667 C C . SER A 1 107 ? 13.770 34.718 -2.396 1.00 12.67 524 SER A C 1
ATOM 668 O O . SER A 1 107 ? 13.598 33.902 -3.254 1.00 13.52 524 SER A O 1
ATOM 671 N N . LEU A 1 108 ? 14.734 34.639 -1.511 1.00 10.84 525 LEU A N 1
ATOM 672 C CA . LEU A 1 108 ? 15.631 33.495 -1.421 1.00 12.57 525 LEU A CA 1
ATOM 673 C C . LEU A 1 108 ? 14.833 32.254 -1.078 1.00 14.76 525 LEU A C 1
ATOM 674 O O . LEU A 1 108 ? 15.197 31.170 -1.488 1.00 12.37 525 LEU A O 1
ATOM 679 N N . ALA A 1 109 ? 13.801 32.420 -0.247 1.00 9.66 526 ALA A N 1
ATOM 680 C CA . ALA A 1 109 ? 12.902 31.313 0.107 1.00 10.73 526 ALA A CA 1
ATOM 681 C C . ALA A 1 109 ? 12.245 30.683 -1.124 1.00 13.11 526 ALA A C 1
ATOM 682 O O . ALA A 1 109 ? 12.227 29.462 -1.289 1.00 15.02 526 ALA A O 1
ATOM 684 N N . ASP A 1 110 ? 11.729 31.533 -1.997 1.00 11.66 527 ASP A N 1
ATOM 685 C CA . ASP A 1 110 ? 11.199 31.067 -3.287 1.00 13.95 527 ASP A CA 1
ATOM 686 C C . ASP A 1 110 ? 12.311 30.390 -4.075 1.00 10.63 527 ASP A C 1
ATOM 687 O O . ASP A 1 110 ? 12.125 29.314 -4.611 1.00 12.12 527 ASP A O 1
ATOM 692 N N . ILE A 1 111 ? 13.490 30.996 -4.127 1.00 13.62 528 ILE A N 1
ATOM 693 C CA . ILE A 1 111 ? 14.577 30.457 -4.951 1.00 10.32 528 ILE A CA 1
ATOM 694 C C . ILE A 1 111 ? 15.110 29.132 -4.392 1.00 14.08 528 ILE A C 1
ATOM 695 O O . ILE A 1 111 ? 15.547 28.295 -5.181 1.00 14.02 528 ILE A O 1
ATOM 700 N N . ILE A 1 112 ? 15.129 28.945 -3.062 1.00 9.77 529 ILE A N 1
ATOM 701 C CA . ILE A 1 112 ? 15.513 27.635 -2.484 1.00 13.79 529 ILE A CA 1
ATOM 702 C C . ILE A 1 112 ? 14.545 26.527 -2.993 1.00 16.70 529 ILE A C 1
ATOM 703 O O . ILE A 1 112 ? 14.970 25.446 -3.545 1.00 13.49 529 ILE A O 1
ATOM 708 N N . VAL A 1 113 ? 13.258 26.818 -2.925 1.00 16.47 530 VAL A N 1
ATOM 709 C CA . VAL A 1 113 ? 12.270 25.820 -3.376 1.00 14.03 530 VAL A CA 1
ATOM 710 C C . VAL A 1 113 ? 12.398 25.583 -4.885 1.00 13.36 530 VAL A C 1
ATOM 711 O O . VAL A 1 113 ? 12.361 24.443 -5.374 1.00 11.70 530 VAL A O 1
ATOM 715 N N . LEU A 1 114 ? 12.558 26.658 -5.628 1.00 12.42 531 LEU A N 1
ATOM 716 C CA . LEU A 1 114 ? 12.866 26.584 -7.051 1.00 13.36 531 LEU A CA 1
ATOM 717 C C . LEU A 1 114 ? 14.110 25.773 -7.400 1.00 11.35 531 LEU A C 1
ATOM 718 O O . LEU A 1 114 ? 14.219 25.142 -8.500 1.00 12.81 531 LEU A O 1
ATOM 723 N N . ALA A 1 115 ? 15.109 25.826 -6.543 1.00 12.23 532 ALA A N 1
ATOM 724 C CA . ALA A 1 115 ? 16.286 24.979 -6.770 1.00 15.93 532 ALA A CA 1
ATOM 725 C C . ALA A 1 115 ? 15.895 23.464 -6.720 1.00 16.33 532 ALA A C 1
ATOM 726 O O . ALA A 1 115 ? 16.319 22.619 -7.553 1.00 14.92 532 ALA A O 1
ATOM 728 N N . GLY A 1 116 ? 15.019 23.137 -5.779 1.00 16.09 533 GLY A N 1
ATOM 729 C CA . GLY A 1 116 ? 14.469 21.804 -5.684 1.00 9.04 533 GLY A CA 1
ATOM 730 C C . GLY A 1 116 ? 13.722 21.406 -6.916 1.00 10.32 533 GLY A C 1
ATOM 731 O O . GLY A 1 116 ? 13.823 20.284 -7.331 1.00 14.02 533 GLY A O 1
ATOM 732 N N . VAL A 1 117 ? 12.979 22.329 -7.517 1.00 13.82 534 VAL A N 1
ATOM 733 C CA . VAL A 1 117 ? 12.240 22.063 -8.730 1.00 10.65 534 VAL A CA 1
ATOM 734 C C . VAL A 1 117 ? 13.203 21.744 -9.901 1.00 13.99 534 VAL A C 1
ATOM 735 O O . VAL A 1 117 ? 12.995 20.774 -10.640 1.00 13.05 534 VAL A O 1
ATOM 739 N N . VAL A 1 118 ? 14.231 22.578 -10.091 1.00 9.07 535 VAL A N 1
ATOM 740 C CA . VAL A 1 118 ? 15.218 22.383 -11.149 1.00 10.24 535 VAL A CA 1
ATOM 741 C C . VAL A 1 118 ? 15.908 21.055 -10.940 1.00 10.20 535 VAL A C 1
ATOM 742 O O . VAL A 1 118 ? 16.126 20.296 -11.870 1.00 11.66 535 VAL A O 1
ATOM 746 N N . GLY A 1 119 ? 16.242 20.755 -9.696 1.00 12.74 536 GLY A N 1
ATOM 747 C CA . GLY A 1 119 ? 17.010 19.545 -9.422 1.00 11.93 536 GLY A CA 1
ATOM 748 C C . GLY A 1 119 ? 16.171 18.315 -9.734 1.00 12.18 536 GLY A C 1
ATOM 749 O O . GLY A 1 119 ? 16.649 17.366 -10.361 1.00 14.23 536 GLY A O 1
ATOM 750 N N . VAL A 1 120 ? 14.924 18.309 -9.262 1.00 9.73 537 VAL A N 1
ATOM 751 C CA . VAL A 1 120 ? 14.032 17.200 -9.657 1.00 10.86 537 VAL A CA 1
ATOM 752 C C . VAL A 1 120 ? 13.738 17.131 -11.165 1.00 11.91 537 VAL A C 1
ATOM 753 O O . VAL A 1 120 ? 13.696 16.037 -11.761 1.00 16.31 537 VAL A O 1
ATOM 757 N N . GLU A 1 121 ? 13.546 18.268 -11.822 1.00 16.25 538 GLU A N 1
ATOM 758 C CA . GLU A 1 121 ? 13.315 18.206 -13.268 1.00 11.93 538 GLU A CA 1
ATOM 759 C C . GLU A 1 121 ? 14.570 17.652 -13.983 1.00 13.45 538 GLU A C 1
ATOM 760 O O . GLU A 1 121 ? 14.480 16.860 -15.007 1.00 7.20 538 GLU A O 1
ATOM 766 N N . LYS A 1 122 ? 15.751 18.072 -13.514 1.00 13.22 539 LYS A N 1
ATOM 767 C CA . LYS A 1 122 ? 17.010 17.570 -14.112 1.00 13.46 539 LYS A CA 1
ATOM 768 C C . LYS A 1 122 ? 17.112 16.045 -13.915 1.00 13.28 539 LYS A C 1
ATOM 769 O O . LYS A 1 122 ? 17.483 15.324 -14.829 1.00 14.93 539 LYS A O 1
ATOM 775 N N . ALA A 1 123 ? 16.749 15.570 -12.716 1.00 8.31 540 ALA A N 1
ATOM 776 C CA . ALA A 1 123 ? 16.879 14.147 -12.393 1.00 7.22 540 ALA A CA 1
ATOM 777 C C . ALA A 1 123 ? 15.943 13.333 -13.331 1.00 14.99 540 ALA A C 1
ATOM 778 O O . ALA A 1 123 ? 16.337 12.262 -13.893 1.00 12.06 540 ALA A O 1
ATOM 780 N N . ALA A 1 124 ? 14.732 13.864 -13.564 1.00 8.31 541 ALA A N 1
ATOM 781 C CA . ALA A 1 124 ? 13.764 13.105 -14.340 1.00 9.87 541 ALA A CA 1
ATOM 782 C C . ALA A 1 124 ? 14.225 13.135 -15.796 1.00 9.56 541 ALA A C 1
ATOM 783 O O . ALA A 1 124 ? 14.074 12.129 -16.468 1.00 16.17 541 ALA A O 1
ATOM 785 N N . SER A 1 125 ? 14.814 14.250 -16.244 1.00 10.36 542 SER A N 1
ATOM 786 C CA . SER A 1 125 ? 15.262 14.426 -17.650 1.00 20.56 542 SER A CA 1
ATOM 787 C C . SER A 1 125 ? 16.286 13.358 -17.906 1.00 20.13 542 SER A C 1
ATOM 788 O O . SER A 1 125 ? 16.163 12.570 -18.828 1.00 15.34 542 SER A O 1
ATOM 791 N N . ALA A 1 126 ? 17.245 13.279 -16.987 1.00 20.39 543 ALA A N 1
ATOM 792 C CA . ALA A 1 126 ? 18.285 12.264 -17.064 1.00 22.27 543 ALA A CA 1
ATOM 793 C C . ALA A 1 126 ? 17.666 10.852 -17.156 1.00 27.31 543 ALA A C 1
ATOM 794 O O . ALA A 1 126 ? 18.286 9.924 -17.712 1.00 27.53 543 ALA A O 1
ATOM 796 N N . ALA A 1 127 ? 16.451 10.690 -16.613 1.00 23.88 544 ALA A N 1
ATOM 797 C CA . ALA A 1 127 ? 15.718 9.423 -16.780 1.00 22.72 544 ALA A CA 1
ATOM 798 C C . ALA A 1 127 ? 14.868 9.332 -18.047 1.00 20.32 544 ALA A C 1
ATOM 799 O O . ALA A 1 127 ? 14.153 8.366 -18.225 1.00 19.16 544 ALA A O 1
ATOM 801 N N . GLY A 1 128 ? 14.896 10.353 -18.891 1.00 20.63 545 GLY A N 1
ATOM 802 C CA . GLY A 1 128 ? 14.235 10.265 -20.186 1.00 16.77 545 GLY A CA 1
ATOM 803 C C . GLY A 1 128 ? 12.861 10.926 -20.174 1.00 19.21 545 GLY A C 1
ATOM 804 O O . GLY A 1 128 ? 12.161 10.936 -21.189 1.00 20.50 545 GLY A O 1
ATOM 805 N N . LEU A 1 129 ? 12.454 11.471 -19.022 1.00 19.16 546 LEU A N 1
ATOM 806 C CA . LEU A 1 129 ? 11.129 12.099 -18.910 1.00 15.82 546 LEU A CA 1
ATOM 807 C C . LEU A 1 129 ? 11.214 13.628 -18.649 1.00 18.30 546 LEU A C 1
ATOM 808 O O . LEU A 1 129 ? 11.954 14.105 -17.737 1.00 21.60 546 LEU A O 1
ATOM 813 N N . SER A 1 130 ? 10.472 14.398 -19.443 1.00 15.72 547 SER A N 1
ATOM 814 C CA . SER A 1 130 ? 10.319 15.831 -19.205 1.00 18.69 547 SER A CA 1
ATOM 815 C C . SER A 1 130 ? 9.070 16.152 -18.378 1.00 19.07 547 SER A C 1
ATOM 816 O O . SER A 1 130 ? 8.034 16.506 -18.933 1.00 22.50 547 SER A O 1
ATOM 819 N N . ILE A 1 131 ? 9.159 15.979 -17.057 1.00 25.50 548 ILE A N 1
ATOM 820 C CA . ILE A 1 131 ? 8.047 16.297 -16.170 1.00 24.46 548 ILE A CA 1
ATOM 821 C C . ILE A 1 131 ? 8.132 17.792 -15.871 1.00 21.82 548 ILE A C 1
ATOM 822 O O . ILE A 1 131 ? 9.216 18.312 -15.758 1.00 21.12 548 ILE A O 1
ATOM 827 N N . HIS A 1 132 ? 6.996 18.491 -15.859 1.00 20.39 549 HIS A N 1
ATOM 828 C CA . HIS A 1 132 ? 6.879 19.797 -15.209 1.00 21.89 549 HIS A CA 1
ATOM 829 C C . HIS A 1 132 ? 6.639 19.626 -13.675 1.00 17.27 549 HIS A C 1
ATOM 830 O O . HIS A 1 132 ? 5.755 18.873 -13.248 1.00 20.55 549 HIS A O 1
ATOM 837 N N . VAL A 1 133 ? 7.469 20.262 -12.856 1.00 17.74 550 VAL A N 1
ATOM 838 C CA . VAL A 1 133 ? 7.288 20.211 -11.375 1.00 13.03 550 VAL A CA 1
ATOM 839 C C . VAL A 1 133 ? 6.637 21.519 -10.923 1.00 15.61 550 VAL A C 1
ATOM 840 O O . VAL A 1 133 ? 7.243 22.560 -10.983 1.00 19.02 550 VAL A O 1
ATOM 844 N N . PRO A 1 134 ? 5.369 21.454 -10.557 1.00 18.52 551 PRO A N 1
ATOM 845 C CA . PRO A 1 134 ? 4.588 22.636 -10.169 1.00 22.55 551 PRO A CA 1
ATOM 846 C C . PRO A 1 134 ? 5.346 23.504 -9.165 1.00 18.52 551 PRO A C 1
ATOM 847 O O . PRO A 1 134 ? 5.977 22.930 -8.275 1.00 15.46 551 PRO A O 1
ATOM 851 N N . PHE A 1 135 ? 5.267 24.828 -9.292 1.00 18.92 552 PHE A N 1
ATOM 852 C CA . PHE A 1 135 ? 5.915 25.778 -8.358 1.00 20.25 552 PHE A CA 1
ATOM 853 C C . PHE A 1 135 ? 4.990 26.918 -7.857 1.00 19.37 552 PHE A C 1
ATOM 854 O O . PHE A 1 135 ? 4.489 27.701 -8.648 1.00 20.94 552 PHE A O 1
ATOM 862 N N . ALA A 1 136 ? 4.785 27.043 -6.544 1.00 21.65 553 ALA A N 1
ATOM 863 C CA . ALA A 1 136 ? 3.975 28.159 -6.032 1.00 22.26 553 ALA A CA 1
ATOM 864 C C . ALA A 1 136 ? 4.843 29.328 -5.568 1.00 21.18 553 ALA A C 1
ATOM 865 O O . ALA A 1 136 ? 5.485 29.210 -4.528 1.00 20.18 553 ALA A O 1
ATOM 867 N N . PRO A 1 137 ? 4.822 30.468 -6.264 1.00 18.14 554 PRO A N 1
ATOM 868 C CA . PRO A 1 137 ? 5.590 31.653 -5.811 1.00 18.59 554 PRO A CA 1
ATOM 869 C C . PRO A 1 137 ? 4.850 32.397 -4.685 1.00 20.28 554 PRO A C 1
ATOM 870 O O . PRO A 1 137 ? 3.672 32.106 -4.497 1.00 22.51 554 PRO A O 1
ATOM 874 N N . GLY A 1 138 ? 5.515 33.314 -3.976 1.00 21.55 555 GLY A N 1
ATOM 875 C CA . GLY A 1 138 ? 4.920 33.966 -2.826 1.00 19.71 555 GLY A CA 1
ATOM 876 C C . GLY A 1 138 ? 5.595 33.927 -1.483 1.00 19.13 555 GLY A C 1
ATOM 877 O O . GLY A 1 138 ? 5.073 34.521 -0.543 1.00 18.91 555 GLY A O 1
ATOM 878 N N . ARG A 1 139 ? 6.691 33.186 -1.320 1.00 16.53 556 ARG A N 1
ATOM 879 C CA . ARG A 1 139 ? 7.319 33.098 -0.035 1.00 18.73 556 ARG A CA 1
ATOM 880 C C . ARG A 1 139 ? 8.190 34.330 0.178 1.00 15.08 556 ARG A C 1
ATOM 881 O O . ARG A 1 139 ? 8.670 34.950 -0.778 1.00 9.47 556 ARG A O 1
ATOM 889 N N . VAL A 1 140 ? 8.432 34.641 1.449 1.00 12.67 557 VAL A N 1
ATOM 890 C CA . VAL A 1 140 ? 9.256 35.781 1.793 1.00 13.33 557 VAL A CA 1
ATOM 891 C C . VAL A 1 140 ? 10.405 35.288 2.657 1.00 18.34 557 VAL A C 1
ATOM 892 O O . VAL A 1 140 ? 10.371 34.180 3.149 1.00 16.51 557 VAL A O 1
ATOM 896 N N . ASP A 1 141 ? 11.384 36.150 2.891 1.00 17.51 558 ASP A N 1
ATOM 897 C CA . ASP A 1 141 ? 12.558 35.843 3.689 1.00 16.99 558 ASP A CA 1
ATOM 898 C C . ASP A 1 141 ? 12.318 36.466 5.047 1.00 20.70 558 ASP A C 1
ATOM 899 O O . ASP A 1 141 ? 11.829 37.583 5.093 1.00 23.08 558 ASP A O 1
ATOM 904 N N . ALA A 1 142 ? 12.647 35.734 6.117 1.00 15.49 559 ALA A N 1
ATOM 905 C CA . ALA A 1 142 ? 12.757 36.245 7.498 1.00 19.70 559 ALA A CA 1
ATOM 906 C C . ALA A 1 142 ? 14.102 36.922 7.683 1.00 19.51 559 ALA A C 1
ATOM 907 O O . ALA A 1 142 ? 15.087 36.538 7.051 1.00 16.19 559 ALA A O 1
ATOM 909 N N . ARG A 1 143 ? 14.133 37.907 8.567 1.00 19.89 560 ARG A N 1
ATOM 910 C CA . ARG A 1 143 ? 15.383 38.477 9.054 1.00 27.00 560 ARG A CA 1
ATOM 911 C C . ARG A 1 143 ? 15.771 37.727 10.310 1.00 20.88 560 ARG A C 1
ATOM 912 O O . ARG A 1 143 ? 14.905 37.159 10.972 1.00 15.16 560 ARG A O 1
ATOM 920 N N . GLN A 1 144 ? 17.063 37.718 10.628 1.00 20.68 561 GLN A N 1
ATOM 921 C CA . GLN A 1 144 ? 17.517 36.997 11.818 1.00 22.93 561 GLN A CA 1
ATOM 922 C C . GLN A 1 144 ? 16.871 37.573 13.034 1.00 24.60 561 GLN A C 1
ATOM 923 O O . GLN A 1 144 ? 16.655 36.851 13.999 1.00 21.84 561 GLN A O 1
ATOM 929 N N . ASP A 1 145 ? 16.574 38.871 13.015 1.00 29.06 562 ASP A N 1
ATOM 930 C CA . ASP A 1 145 ? 15.946 39.479 14.193 1.00 37.00 562 ASP A CA 1
ATOM 931 C C . ASP A 1 145 ? 14.426 39.465 14.026 1.00 37.91 562 ASP A C 1
ATOM 932 O O . ASP A 1 145 ? 13.726 40.438 14.302 1.00 38.57 562 ASP A O 1
ATOM 937 N N . GLN A 1 146 ? 13.967 38.330 13.498 1.00 38.29 563 GLN A N 1
ATOM 938 C CA . GLN A 1 146 ? 12.580 37.889 13.518 1.00 39.24 563 GLN A CA 1
ATOM 939 C C . GLN A 1 146 ? 12.572 36.378 13.696 1.00 36.85 563 GLN A C 1
ATOM 940 O O . GLN A 1 146 ? 11.578 35.710 13.439 1.00 37.35 563 GLN A O 1
ATOM 946 N N . THR A 1 147 ? 13.711 35.837 14.094 1.00 35.25 564 THR A N 1
ATOM 947 C CA . THR A 1 147 ? 13.929 34.401 14.070 1.00 32.67 564 THR A CA 1
ATOM 948 C C . THR A 1 147 ? 14.566 34.008 15.392 1.00 35.02 564 THR A C 1
ATOM 949 O O . THR A 1 147 ? 15.787 33.995 15.538 1.00 36.55 564 THR A O 1
ATOM 953 N N . ASP A 1 148 ? 13.710 33.733 16.369 1.00 33.72 565 ASP A N 1
ATOM 954 C CA . ASP A 1 148 ? 14.134 33.584 17.739 1.00 34.21 565 ASP A CA 1
ATOM 955 C C . ASP A 1 148 ? 14.981 32.333 17.810 1.00 32.81 565 ASP A C 1
ATOM 956 O O . ASP A 1 148 ? 14.510 31.227 17.501 1.00 30.83 565 ASP A O 1
ATOM 961 N N . ILE A 1 149 ? 16.243 32.500 18.200 1.00 33.24 566 ILE A N 1
ATOM 962 C CA . ILE A 1 149 ? 17.174 31.393 18.044 1.00 33.90 566 ILE A CA 1
ATOM 963 C C . ILE A 1 149 ? 16.766 30.254 18.951 1.00 32.36 566 ILE A C 1
ATOM 964 O O . ILE A 1 149 ? 16.744 29.110 18.528 1.00 32.75 566 ILE A O 1
ATOM 969 N N . GLU A 1 150 ? 16.409 30.581 20.188 1.00 29.94 567 GLU A N 1
ATOM 970 C CA . GLU A 1 150 ? 16.011 29.575 21.175 1.00 32.10 567 GLU A CA 1
ATOM 971 C C . GLU A 1 150 ? 14.850 28.706 20.699 1.00 31.61 567 GLU A C 1
ATOM 972 O O . GLU A 1 150 ? 14.934 27.472 20.728 1.00 31.86 567 GLU A O 1
ATOM 978 N N . MET A 1 151 ? 13.777 29.351 20.248 1.00 29.87 568 MET A N 1
ATOM 979 C CA . MET A 1 151 ? 12.625 28.622 19.697 1.00 31.18 568 MET A CA 1
ATOM 980 C C . MET A 1 151 ? 12.897 27.706 18.479 1.00 26.59 568 MET A C 1
ATOM 981 O O . MET A 1 151 ? 12.248 26.650 18.329 1.00 24.93 568 MET A O 1
ATOM 986 N N . PHE A 1 152 ? 13.819 28.094 17.592 1.00 21.99 569 PHE A N 1
ATOM 987 C CA . PHE A 1 152 ? 14.105 27.249 16.441 1.00 16.04 569 PHE A CA 1
ATOM 988 C C . PHE A 1 152 ? 15.027 26.084 16.717 1.00 14.53 569 PHE A C 1
ATOM 989 O O . PHE A 1 152 ? 15.007 25.116 15.983 1.00 11.94 569 PHE A O 1
ATOM 997 N N . GLU A 1 153 ? 15.823 26.168 17.781 1.00 18.64 570 GLU A N 1
ATOM 998 C CA . GLU A 1 153 ? 16.734 25.064 18.097 1.00 22.74 570 GLU A CA 1
ATOM 999 C C . GLU A 1 153 ? 15.921 23.797 18.384 1.00 19.78 570 GLU A C 1
ATOM 1000 O O . GLU A 1 153 ? 16.398 22.676 18.195 1.00 21.36 570 GLU A O 1
ATOM 1006 N N . LEU A 1 154 ? 14.692 24.006 18.846 1.00 21.27 571 LEU A N 1
ATOM 1007 C CA . LEU A 1 154 ? 13.793 22.908 19.274 1.00 17.36 571 LEU A CA 1
ATOM 1008 C C . LEU A 1 154 ? 13.504 21.965 18.129 1.00 17.94 571 LEU A C 1
ATOM 1009 O O . LEU A 1 154 ? 13.235 20.782 18.315 1.00 19.02 571 LEU A O 1
ATOM 1014 N N . LEU A 1 155 ? 13.598 22.483 16.910 1.00 17.18 572 LEU A N 1
ATOM 1015 C CA . LEU A 1 155 ? 13.143 21.704 15.768 1.00 14.88 572 LEU A CA 1
ATOM 1016 C C . LEU A 1 155 ? 14.289 20.931 15.186 1.00 17.29 572 LEU A C 1
ATOM 1017 O O . LEU A 1 155 ? 14.104 20.123 14.282 1.00 21.13 572 LEU A O 1
ATOM 1022 N N . GLU A 1 156 ? 15.500 21.199 15.655 1.00 15.62 573 GLU A N 1
ATOM 1023 C CA . GLU A 1 156 ? 16.609 20.412 15.146 1.00 18.24 573 GLU A CA 1
ATOM 1024 C C . GLU A 1 156 ? 16.266 18.913 15.272 1.00 19.22 573 GLU A C 1
ATOM 1025 O O . GLU A 1 156 ? 16.031 18.413 16.401 1.00 19.70 573 GLU A O 1
ATOM 1031 N N . PRO A 1 157 ? 16.309 18.196 14.156 1.00 18.13 574 PRO A N 1
ATOM 1032 C CA . PRO A 1 157 ? 15.864 16.792 14.102 1.00 19.72 574 PRO A CA 1
ATOM 1033 C C . PRO A 1 157 ? 16.805 15.820 14.784 1.00 21.40 574 PRO A C 1
ATOM 1034 O O . PRO A 1 157 ? 17.995 15.967 14.578 1.00 18.60 574 PRO A O 1
ATOM 1038 N N . ILE A 1 158 ? 16.273 14.904 15.621 1.00 21.96 575 ILE A N 1
ATOM 1039 C CA . ILE A 1 158 ? 17.023 13.735 16.111 1.00 25.62 575 ILE A CA 1
ATOM 1040 C C . ILE A 1 158 ? 17.280 12.747 14.961 1.00 26.68 575 ILE A C 1
ATOM 1041 O O . ILE A 1 158 ? 18.225 11.948 14.960 1.00 24.57 575 ILE A O 1
ATOM 1046 N N . ALA A 1 159 ? 16.420 12.813 13.955 1.00 22.50 576 ALA A N 1
ATOM 1047 C CA . ALA A 1 159 ? 16.594 11.942 12.842 1.00 20.06 576 ALA A CA 1
ATOM 1048 C C . ALA A 1 159 ? 15.796 12.480 11.650 1.00 18.82 576 ALA A C 1
ATOM 1049 O O . ALA A 1 159 ? 14.697 13.076 11.796 1.00 19.55 576 ALA A O 1
ATOM 1051 N N . ASP A 1 160 ? 16.376 12.287 10.486 1.00 14.61 577 ASP A N 1
ATOM 1052 C CA . ASP A 1 160 ? 15.645 12.538 9.222 1.00 15.18 577 ASP A CA 1
ATOM 1053 C C . ASP A 1 160 ? 15.961 11.384 8.271 1.00 16.12 577 ASP A C 1
ATOM 1054 O O . ASP A 1 160 ? 16.991 11.380 7.568 1.00 15.76 577 ASP A O 1
ATOM 1059 N N . GLY A 1 161 ? 15.093 10.380 8.284 1.00 15.34 578 GLY A N 1
ATOM 1060 C CA . GLY A 1 161 ? 15.345 9.182 7.509 1.00 13.89 578 GLY A CA 1
ATOM 1061 C C . GLY A 1 161 ? 15.158 9.413 6.020 1.00 17.47 578 GLY A C 1
ATOM 1062 O O . GLY A 1 161 ? 15.572 8.605 5.215 1.00 19.55 578 GLY A O 1
ATOM 1063 N N . PHE A 1 162 ? 14.525 10.516 5.657 1.00 14.26 579 PHE A N 1
ATOM 1064 C CA . PHE A 1 162 ? 14.575 10.938 4.263 1.00 17.78 579 PHE A CA 1
ATOM 1065 C C . PHE A 1 162 ? 15.986 11.254 3.814 1.00 20.18 579 PHE A C 1
ATOM 1066 O O . PHE A 1 162 ? 16.303 11.122 2.631 1.00 18.20 579 PHE A O 1
ATOM 1074 N N . ARG A 1 163 ? 16.857 11.659 4.736 1.00 14.05 580 ARG A N 1
ATOM 1075 C CA . ARG A 1 163 ? 18.223 11.954 4.305 1.00 20.23 580 ARG A CA 1
ATOM 1076 C C . ARG A 1 163 ? 19.176 10.979 5.013 1.00 21.08 580 ARG A C 1
ATOM 1077 O O . ARG A 1 163 ? 20.377 11.248 5.100 1.00 17.31 580 ARG A O 1
ATOM 1085 N N . ASN A 1 164 ? 18.591 9.926 5.597 1.00 15.90 581 ASN A N 1
ATOM 1086 C CA . ASN A 1 164 ? 19.319 8.879 6.298 1.00 17.52 581 ASN A CA 1
ATOM 1087 C C . ASN A 1 164 ? 20.137 9.413 7.445 1.00 18.72 581 ASN A C 1
ATOM 1088 O O . ASN A 1 164 ? 21.267 8.995 7.660 1.00 20.67 581 ASN A O 1
ATOM 1093 N N . TYR A 1 165 ? 19.583 10.368 8.176 1.00 16.27 582 TYR A N 1
ATOM 1094 C CA . TYR A 1 165 ? 20.321 10.996 9.255 1.00 14.95 582 TYR A CA 1
ATOM 1095 C C . TYR A 1 165 ? 19.755 10.450 10.551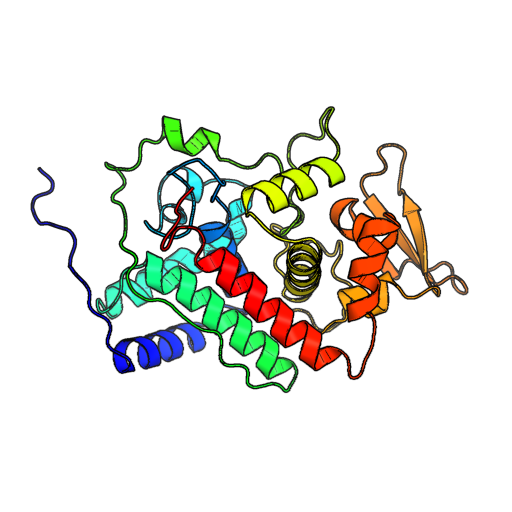 1.00 15.12 582 TYR A C 1
ATOM 1096 O O . TYR A 1 165 ? 18.553 10.313 10.680 1.00 15.70 582 TYR A O 1
ATOM 1105 N N . ARG A 1 166 ? 20.615 10.169 11.503 1.00 11.91 583 ARG A N 1
ATOM 1106 C CA . ARG A 1 166 ? 20.167 9.602 12.760 1.00 18.58 583 ARG A CA 1
ATOM 1107 C C . ARG A 1 166 ? 21.177 10.085 13.787 1.00 19.63 583 ARG A C 1
ATOM 1108 O O . ARG A 1 166 ? 22.348 9.665 13.760 1.00 17.22 583 ARG A O 1
ATOM 1116 N N . ALA A 1 167 ? 20.746 11.022 14.628 1.00 20.35 584 ALA A N 1
ATOM 1117 C CA . ALA A 1 167 ? 21.519 11.399 15.797 1.00 24.57 584 ALA A CA 1
ATOM 1118 C C . ALA A 1 167 ? 21.120 10.541 16.997 1.00 27.08 584 ALA A C 1
ATOM 1119 O O . ALA A 1 167 ? 19.991 10.037 17.077 1.00 26.92 584 ALA A O 1
ATOM 1121 N N . ARG A 1 168 ? 22.045 10.402 17.943 1.00 27.03 585 ARG A N 1
ATOM 1122 C CA . ARG A 1 168 ? 21.696 9.975 19.290 1.00 28.89 585 ARG A CA 1
ATOM 1123 C C . ARG A 1 168 ? 20.994 8.621 19.274 1.00 29.50 585 ARG A C 1
ATOM 1124 O O . ARG A 1 168 ? 19.783 8.502 19.526 1.00 25.75 585 ARG A O 1
ATOM 1132 N N . LEU A 1 169 ? 21.775 7.599 18.933 1.00 31.71 586 LEU A N 1
ATOM 1133 C CA . LEU A 1 169 ? 21.282 6.252 18.958 1.00 33.40 586 LEU A CA 1
ATOM 1134 C C . LEU A 1 169 ? 20.779 6.121 20.389 1.00 35.20 586 LEU A C 1
ATOM 1135 O O . LEU A 1 169 ? 21.499 6.431 21.337 1.00 33.71 586 LEU A O 1
ATOM 1140 N N . ASP A 1 170 ? 19.514 5.734 20.534 1.00 39.87 587 ASP A N 1
ATOM 1141 C CA . ASP A 1 170 ? 18.658 6.221 21.622 1.00 41.83 587 ASP A CA 1
ATOM 1142 C C . ASP A 1 170 ? 17.981 5.024 22.218 1.00 44.93 587 ASP A C 1
ATOM 1143 O O . ASP A 1 170 ? 18.351 3.886 21.938 1.00 47.79 587 ASP A O 1
ATOM 1148 N N . VAL A 1 171 ? 16.962 5.288 23.025 1.00 44.41 588 VAL A N 1
ATOM 1149 C CA . VAL A 1 171 ? 15.951 4.284 23.324 1.00 43.73 588 VAL A CA 1
ATOM 1150 C C . VAL A 1 171 ? 14.909 4.128 22.194 1.00 43.30 588 VAL A C 1
ATOM 1151 O O . VAL A 1 171 ? 14.282 3.063 22.088 1.00 42.56 588 VAL A O 1
ATOM 1155 N N . SER A 1 172 ? 14.745 5.158 21.340 1.00 40.38 589 SER A N 1
ATOM 1156 C CA . SER A 1 172 ? 13.744 5.092 20.268 1.00 36.72 589 SER A CA 1
ATOM 1157 C C . SER A 1 172 ? 14.321 4.585 18.922 1.00 35.00 589 SER A C 1
ATOM 1158 O O . SER A 1 172 ? 15.495 4.763 18.612 1.00 35.22 589 SER A O 1
ATOM 1161 N N . THR A 1 173 ? 13.446 3.973 18.137 1.00 31.42 590 THR A N 1
ATOM 1162 C CA . THR A 1 173 ? 13.787 3.187 16.968 1.00 25.12 590 THR A CA 1
ATOM 1163 C C . THR A 1 173 ? 13.947 4.065 15.726 1.00 19.51 590 THR A C 1
ATOM 1164 O O . THR A 1 173 ? 13.137 4.936 15.441 1.00 17.75 590 THR A O 1
ATOM 1168 N N . THR A 1 174 ? 14.997 3.822 14.970 1.00 17.62 591 THR A N 1
ATOM 1169 C CA . THR A 1 174 ? 15.230 4.585 13.729 1.00 18.03 591 THR A CA 1
ATOM 1170 C C . THR A 1 174 ? 13.972 4.599 12.883 1.00 16.92 591 THR A C 1
ATOM 1171 O O . THR A 1 174 ? 13.543 5.646 12.404 1.00 19.25 591 THR A O 1
ATOM 1175 N N . GLU A 1 175 ? 13.370 3.420 12.756 1.00 16.96 592 GLU A N 1
ATOM 1176 C CA . GLU A 1 175 ? 12.177 3.187 11.991 1.00 17.93 592 GLU A CA 1
ATOM 1177 C C . GLU A 1 175 ? 11.017 3.941 12.578 1.00 16.42 592 GLU A C 1
ATOM 1178 O O . GLU A 1 175 ? 10.183 4.517 11.845 1.00 17.45 592 GLU A O 1
ATOM 1184 N N . SER A 1 176 ? 10.929 3.933 13.894 1.00 15.67 593 SER A N 1
ATOM 1185 C CA . SER A 1 176 ? 9.867 4.654 14.554 1.00 14.28 593 SER A CA 1
ATOM 1186 C C . SER A 1 176 ? 9.990 6.190 14.378 1.00 16.78 593 SER A C 1
ATOM 1187 O O . SER A 1 176 ? 8.970 6.888 14.259 1.00 19.65 593 SER A O 1
ATOM 1190 N N . LEU A 1 177 ? 11.216 6.724 14.323 1.00 15.24 594 LEU A N 1
ATOM 1191 C CA . LEU A 1 177 ? 11.436 8.175 14.075 1.00 16.88 594 LEU A CA 1
ATOM 1192 C C . LEU A 1 177 ? 11.101 8.616 12.627 1.00 15.74 594 LEU A C 1
ATOM 1193 O O . LEU A 1 177 ? 10.676 9.764 12.375 1.00 13.85 594 LEU A O 1
ATOM 1198 N N . LEU A 1 178 ? 11.269 7.700 11.675 1.00 14.12 595 LEU A N 1
ATOM 1199 C CA . LEU A 1 178 ? 10.893 7.993 10.273 1.00 16.59 595 LEU A CA 1
ATOM 1200 C C . LEU A 1 178 ? 9.386 8.131 10.129 1.00 17.78 595 LEU A C 1
ATOM 1201 O O . LEU A 1 178 ? 8.867 9.054 9.483 1.00 14.10 595 LEU A O 1
ATOM 1206 N N . ILE A 1 179 ? 8.668 7.175 10.696 1.00 17.51 596 ILE A N 1
ATOM 1207 C CA . ILE A 1 179 ? 7.216 7.276 10.793 1.00 15.80 596 ILE A CA 1
ATOM 1208 C C . ILE A 1 179 ? 6.758 8.581 11.461 1.00 14.81 596 ILE A C 1
ATOM 1209 O O . ILE A 1 179 ? 5.895 9.264 10.921 1.00 18.80 596 ILE A O 1
ATOM 1214 N N . ASP A 1 180 ? 7.303 8.918 12.639 1.00 17.10 597 ASP A N 1
ATOM 1215 C CA . ASP A 1 180 ? 7.083 10.229 13.293 1.00 15.67 597 ASP A CA 1
ATOM 1216 C C . ASP A 1 180 ? 7.356 11.413 12.323 1.00 15.78 597 ASP A C 1
ATOM 1217 O O . ASP A 1 180 ? 6.555 12.312 12.192 1.00 12.82 597 ASP A O 1
ATOM 1222 N N . LYS A 1 181 ? 8.502 11.419 11.670 1.00 17.91 598 LYS A N 1
ATOM 1223 C CA . LYS A 1 181 ? 8.770 12.491 10.725 1.00 14.86 598 LYS A CA 1
ATOM 1224 C C . LYS A 1 181 ? 7.784 12.475 9.571 1.00 17.32 598 LYS A C 1
ATOM 1225 O O . LYS A 1 181 ? 7.370 13.523 9.090 1.00 20.31 598 LYS A O 1
ATOM 1231 N N . ALA A 1 182 ? 7.417 11.312 9.053 1.00 17.59 599 ALA A N 1
ATOM 1232 C CA . ALA A 1 182 ? 6.477 11.372 7.934 1.00 17.39 599 ALA A CA 1
ATOM 1233 C C . ALA A 1 182 ? 5.146 11.921 8.414 1.00 19.35 599 ALA A C 1
ATOM 1234 O O . ALA A 1 182 ? 4.457 12.625 7.678 1.00 18.68 599 ALA A O 1
ATOM 1236 N N . GLN A 1 183 ? 4.766 11.553 9.639 1.00 16.09 600 GLN A N 1
ATOM 1237 C CA . GLN A 1 183 ? 3.562 12.078 10.270 1.00 18.87 600 GLN A CA 1
ATOM 1238 C C . GLN A 1 183 ? 3.625 13.573 10.505 1.00 16.84 600 GLN A C 1
ATOM 1239 O O . GLN A 1 183 ? 2.638 14.273 10.321 1.00 17.59 600 GLN A O 1
ATOM 1245 N N . GLN A 1 184 ? 4.781 14.075 10.925 1.00 15.26 601 GLN A N 1
ATOM 1246 C CA . GLN A 1 184 ? 4.958 15.530 11.043 1.00 13.36 601 GLN A CA 1
ATOM 1247 C C . GLN A 1 184 ? 4.692 16.223 9.728 1.00 14.70 601 GLN A C 1
ATOM 1248 O O . GLN A 1 184 ? 4.003 17.244 9.697 1.00 18.13 601 GLN A O 1
ATOM 1254 N N . LEU A 1 185 ? 5.221 15.658 8.641 1.00 13.90 602 LEU A N 1
ATOM 1255 C CA . LEU A 1 185 ? 5.020 16.182 7.280 1.00 9.60 602 LEU A CA 1
ATOM 1256 C C . LEU A 1 185 ? 3.653 15.905 6.658 1.00 12.25 602 LEU A C 1
ATOM 1257 O O . LEU A 1 185 ? 3.446 16.190 5.445 1.00 19.25 602 LEU A O 1
ATOM 1262 N N . THR A 1 186 ? 2.757 15.289 7.421 1.00 13.43 603 THR A N 1
ATOM 1263 C CA . THR A 1 186 ? 1.425 14.859 6.944 1.00 18.52 603 THR A CA 1
ATOM 1264 C C . THR A 1 186 ? 1.412 13.918 5.705 1.00 19.74 603 THR A C 1
ATOM 1265 O O . THR A 1 186 ? 0.504 13.966 4.890 1.00 21.78 603 THR A O 1
ATOM 1269 N N . LEU A 1 187 ? 2.427 13.069 5.575 1.00 17.23 604 LEU A N 1
ATOM 1270 C CA . LEU A 1 187 ? 2.600 12.258 4.392 1.00 15.93 604 LEU A CA 1
ATOM 1271 C C . LEU A 1 187 ? 1.817 10.970 4.510 1.00 18.09 604 LEU A C 1
ATOM 1272 O O . LEU A 1 187 ? 1.708 10.431 5.588 1.00 18.29 604 LEU A O 1
ATOM 1277 N N . THR A 1 188 ? 1.315 10.472 3.381 1.00 18.89 605 THR A N 1
ATOM 1278 C CA . THR A 1 188 ? 0.732 9.147 3.344 1.00 25.75 605 THR A CA 1
ATOM 1279 C C . THR A 1 188 ? 1.842 8.110 3.239 1.00 26.67 605 THR A C 1
ATOM 1280 O O . THR A 1 188 ? 3.021 8.465 3.145 1.00 26.37 605 THR A O 1
ATOM 1284 N N . ALA A 1 189 ? 1.471 6.830 3.255 1.00 22.11 606 ALA A N 1
ATOM 1285 C CA . ALA A 1 189 ? 2.467 5.772 3.179 1.00 21.97 606 ALA A CA 1
ATOM 1286 C C . ALA A 1 189 ? 3.049 5.677 1.776 1.00 21.60 606 ALA A C 1
ATOM 1287 O O . ALA A 1 189 ? 4.269 5.508 1.600 1.00 21.60 606 ALA A O 1
ATOM 1289 N N . PRO A 1 190 ? 2.172 5.802 0.777 1.00 19.39 607 PRO A N 1
ATOM 1290 C CA . PRO A 1 190 ? 2.583 5.941 -0.623 1.00 19.57 607 PRO A CA 1
ATOM 1291 C C . PRO A 1 190 ? 3.454 7.189 -0.863 1.00 17.78 607 PRO A C 1
ATOM 1292 O O . PRO A 1 190 ? 4.419 7.115 -1.632 1.00 18.68 607 PRO A O 1
ATOM 1296 N N . GLU A 1 191 ? 3.137 8.315 -0.235 1.00 18.31 608 GLU A N 1
ATOM 1297 C CA . GLU A 1 191 ? 3.994 9.508 -0.402 1.00 17.56 608 GLU A CA 1
ATOM 1298 C C . GLU A 1 191 ? 5.373 9.297 0.263 1.00 16.64 608 GLU A C 1
ATOM 1299 O O . GLU A 1 191 ? 6.432 9.599 -0.320 1.00 17.68 608 GLU A O 1
ATOM 1305 N N . MET A 1 192 ? 5.342 8.798 1.485 1.00 17.17 609 MET A N 1
ATOM 1306 C CA . MET A 1 192 ? 6.570 8.651 2.249 1.00 18.64 609 MET A CA 1
ATOM 1307 C C . MET A 1 192 ? 7.515 7.731 1.518 1.00 18.85 609 MET A C 1
ATOM 1308 O O . MET A 1 192 ? 8.731 7.938 1.537 1.00 15.83 609 MET A O 1
ATOM 1313 N N . THR A 1 193 ? 6.932 6.751 0.824 1.00 17.64 610 THR A N 1
ATOM 1314 C CA . THR A 1 193 ? 7.649 5.710 0.086 1.00 16.53 610 THR A CA 1
ATOM 1315 C C . THR A 1 193 ? 8.222 6.231 -1.235 1.00 16.62 610 THR A C 1
ATOM 1316 O O . THR A 1 193 ? 9.373 5.967 -1.603 1.00 18.28 610 THR A O 1
ATOM 1320 N N . ALA A 1 194 ? 7.405 6.938 -1.989 1.00 11.23 611 ALA A N 1
ATOM 1321 C CA . ALA A 1 194 ? 7.933 7.550 -3.178 1.00 14.27 611 ALA A CA 1
ATOM 1322 C C . ALA A 1 194 ? 9.061 8.464 -2.741 1.00 11.62 611 ALA A C 1
ATOM 1323 O O . ALA A 1 194 ? 10.118 8.443 -3.318 1.00 15.46 611 ALA A O 1
ATOM 1325 N N . LEU A 1 195 ? 8.902 9.185 -1.645 1.00 17.87 612 LEU A N 1
ATOM 1326 C CA . LEU A 1 195 ? 9.930 10.174 -1.301 1.00 17.47 612 LEU A CA 1
ATOM 1327 C C . LEU A 1 195 ? 11.244 9.539 -0.876 1.00 18.44 612 LEU A C 1
ATOM 1328 O O . LEU A 1 195 ? 12.308 10.005 -1.287 1.00 17.17 612 LEU A O 1
ATOM 1333 N N . VAL A 1 196 ? 11.192 8.500 -0.043 1.00 16.50 613 VAL A N 1
ATOM 1334 C CA . VAL A 1 196 ? 12.437 7.877 0.424 1.00 18.05 613 VAL A CA 1
ATOM 1335 C C . VAL A 1 196 ? 13.167 7.269 -0.772 1.00 14.86 613 VAL A C 1
ATOM 1336 O O . VAL A 1 196 ? 14.358 7.481 -0.960 1.00 17.56 613 VAL A O 1
ATOM 1340 N N . GLY A 1 197 ? 12.428 6.593 -1.629 1.00 19.20 614 GLY A N 1
ATOM 1341 C CA . GLY A 1 197 ? 13.011 5.901 -2.760 1.00 14.87 614 GLY A CA 1
ATOM 1342 C C . GLY A 1 197 ? 13.707 6.821 -3.747 1.00 17.59 614 GLY A C 1
ATOM 1343 O O . GLY A 1 197 ? 14.796 6.477 -4.215 1.00 17.88 614 GLY A O 1
ATOM 1344 N N . GLY A 1 198 ? 13.031 7.915 -4.124 1.00 10.18 615 GLY A N 1
ATOM 1345 C CA . GLY A 1 198 ? 13.599 8.966 -4.953 1.00 8.86 615 GLY A CA 1
ATOM 1346 C C . GLY A 1 198 ? 14.769 9.658 -4.234 1.00 8.57 615 GLY A C 1
ATOM 1347 O O . GLY A 1 198 ? 15.807 9.835 -4.813 1.00 19.01 615 GLY A O 1
ATOM 1348 N N . MET A 1 199 ? 14.632 10.049 -2.982 1.00 11.64 616 MET A N 1
ATOM 1349 C CA . MET A 1 199 ? 15.737 10.830 -2.358 1.00 16.01 616 MET A CA 1
ATOM 1350 C C . MET A 1 199 ? 17.018 9.997 -2.285 1.00 16.80 616 MET A C 1
ATOM 1351 O O . MET A 1 199 ? 18.114 10.516 -2.458 1.00 19.81 616 MET A O 1
ATOM 1356 N N . ARG A 1 200 ? 16.891 8.717 -1.996 1.00 10.60 617 ARG A N 1
ATOM 1357 C CA . ARG A 1 200 ? 18.100 7.830 -2.011 1.00 12.09 617 ARG A CA 1
ATOM 1358 C C . ARG A 1 200 ? 18.866 7.903 -3.331 1.00 16.84 617 ARG A C 1
ATOM 1359 O O . ARG A 1 200 ? 20.074 8.301 -3.373 1.00 21.88 617 ARG A O 1
ATOM 1367 N N . VAL A 1 201 ? 18.169 7.598 -4.415 1.00 15.65 618 VAL A N 1
ATOM 1368 C CA . VAL A 1 201 ? 18.824 7.590 -5.740 1.00 15.21 618 VAL A CA 1
ATOM 1369 C C . VAL A 1 201 ? 19.157 8.984 -6.265 1.00 18.69 618 VAL A C 1
ATOM 1370 O O . VAL A 1 201 ? 19.940 9.108 -7.196 1.00 19.28 618 VAL A O 1
ATOM 1374 N N . LEU A 1 202 ? 18.598 10.052 -5.675 1.00 18.21 619 LEU A N 1
ATOM 1375 C CA . LEU A 1 202 ? 19.019 11.404 -6.108 1.00 15.43 619 LEU A CA 1
ATOM 1376 C C . LEU A 1 202 ? 20.241 11.867 -5.361 1.00 19.33 619 LEU A C 1
ATOM 1377 O O . LEU A 1 202 ? 20.782 12.926 -5.660 1.00 20.64 619 LEU A O 1
ATOM 1382 N N . GLY A 1 203 ? 20.678 11.097 -4.380 1.00 17.04 620 GLY A N 1
ATOM 1383 C CA . GLY A 1 203 ? 21.864 11.483 -3.653 1.00 19.41 620 GLY A CA 1
ATOM 1384 C C . GLY A 1 203 ? 21.577 12.373 -2.455 1.00 22.82 620 GLY A C 1
ATOM 1385 O O . GLY A 1 203 ? 22.433 13.162 -2.065 1.00 23.66 620 GLY A O 1
ATOM 1386 N N . ALA A 1 204 ? 20.399 12.254 -1.841 1.00 16.75 621 ALA A N 1
ATOM 1387 C CA . ALA A 1 204 ? 20.110 13.173 -0.751 1.00 18.08 621 ALA A CA 1
ATOM 1388 C C . ALA A 1 204 ? 20.674 12.752 0.616 1.00 17.76 621 ALA A C 1
ATOM 1389 O O . ALA A 1 204 ? 20.417 13.438 1.621 1.00 16.36 621 ALA A O 1
ATOM 1391 N N . ASN A 1 205 ? 21.406 11.639 0.706 1.00 13.72 622 ASN A N 1
ATOM 1392 C CA . ASN A 1 205 ? 21.870 11.229 2.048 1.00 14.21 622 ASN A CA 1
ATOM 1393 C C . ASN A 1 205 ? 22.699 12.392 2.623 1.00 15.92 622 ASN A C 1
ATOM 1394 O O . ASN A 1 205 ? 23.520 12.946 1.902 1.00 16.16 622 ASN A O 1
ATOM 1399 N N . PHE A 1 206 ? 22.517 12.747 3.892 1.00 16.37 623 PHE A N 1
ATOM 1400 C CA . PHE A 1 206 ? 23.127 14.014 4.404 1.00 18.74 623 PHE A CA 1
ATOM 1401 C C . PHE A 1 206 ? 24.675 14.061 4.311 1.00 22.21 623 PHE A C 1
ATOM 1402 O O . PHE A 1 206 ? 25.279 15.166 4.257 1.00 20.29 623 PHE A O 1
ATOM 1410 N N . ASP A 1 207 ? 25.320 12.877 4.296 1.00 22.30 624 ASP A N 1
ATOM 1411 C CA . ASP A 1 207 ? 26.787 12.740 4.319 1.00 21.77 624 ASP A CA 1
ATOM 1412 C C . ASP A 1 207 ? 27.288 11.875 3.172 1.00 22.54 624 ASP A C 1
ATOM 1413 O O . ASP A 1 207 ? 28.369 11.313 3.262 1.00 21.94 624 ASP A O 1
ATOM 1418 N N . GLY A 1 208 ? 26.510 11.730 2.097 1.00 17.27 625 GLY A N 1
ATOM 1419 C CA . GLY A 1 208 ? 26.992 11.012 0.927 1.00 20.62 625 GLY A CA 1
ATOM 1420 C C . GLY A 1 208 ? 27.102 9.498 1.090 1.00 18.63 625 GLY A C 1
ATOM 1421 O O . GLY A 1 208 ? 27.680 8.837 0.237 1.00 19.71 625 GLY A O 1
ATOM 1422 N N . SER A 1 209 ? 26.583 8.963 2.192 1.00 17.75 626 SER A N 1
ATOM 1423 C CA . SER A 1 209 ? 26.552 7.515 2.448 1.00 16.04 626 SER A CA 1
ATOM 1424 C C . SER A 1 209 ? 25.944 6.737 1.333 1.00 20.13 626 SER A C 1
ATOM 1425 O O . SER A 1 209 ? 25.053 7.221 0.580 1.00 17.05 626 SER A O 1
ATOM 1428 N N . LYS A 1 210 ? 26.469 5.529 1.198 1.00 18.19 627 LYS A N 1
ATOM 1429 C CA . LYS A 1 210 ? 26.000 4.601 0.180 1.00 17.29 627 LYS A CA 1
ATOM 1430 C C . LYS A 1 210 ? 24.755 3.873 0.702 1.00 14.68 627 LYS A C 1
ATOM 1431 O O . LYS A 1 210 ? 24.051 3.157 -0.034 1.00 13.77 627 LYS A O 1
ATOM 1437 N N . ASN A 1 211 ? 24.452 4.048 1.979 1.00 14.73 628 ASN A N 1
ATOM 1438 C CA . ASN A 1 211 ? 23.323 3.297 2.543 1.00 15.49 628 ASN A CA 1
ATOM 1439 C C . ASN A 1 211 ? 22.024 3.609 1.789 1.00 17.03 628 ASN A C 1
ATOM 1440 O O . ASN A 1 211 ? 21.624 4.750 1.687 1.00 18.41 628 ASN A O 1
ATOM 1445 N N . GLY A 1 212 ? 21.348 2.587 1.276 1.00 17.37 629 GLY A N 1
ATOM 1446 C CA . GLY A 1 212 ? 20.063 2.783 0.657 1.00 13.14 629 GLY A CA 1
ATOM 1447 C C . GLY A 1 212 ? 20.246 3.212 -0.792 1.00 13.29 629 GLY A C 1
ATOM 1448 O O . GLY A 1 212 ? 19.279 3.324 -1.506 1.00 15.08 629 GLY A O 1
ATOM 1449 N N . VAL A 1 213 ? 21.470 3.456 -1.241 1.00 13.99 630 VAL A N 1
ATOM 1450 C CA . VAL A 1 213 ? 21.638 3.980 -2.587 1.00 16.86 630 VAL A CA 1
ATOM 1451 C C . VAL A 1 213 ? 21.749 2.797 -3.601 1.00 18.97 630 VAL A C 1
ATOM 1452 O O . VAL A 1 213 ? 22.803 2.460 -4.155 1.00 16.68 630 VAL A O 1
ATOM 1456 N N . PHE A 1 214 ? 20.627 2.145 -3.825 1.00 16.41 631 PHE A N 1
ATOM 1457 C CA . PHE A 1 214 ? 20.657 0.946 -4.626 1.00 15.91 631 PHE A CA 1
ATOM 1458 C C . PHE A 1 214 ? 20.635 1.264 -6.132 1.00 17.34 631 PHE A C 1
ATOM 1459 O O . PHE A 1 214 ? 19.618 1.052 -6.735 1.00 20.85 631 PHE A O 1
ATOM 1467 N N . THR A 1 215 ? 21.711 1.787 -6.730 1.00 18.93 632 THR A N 1
ATOM 1468 C CA . THR A 1 215 ? 21.672 2.216 -8.172 1.00 23.44 632 THR A CA 1
ATOM 1469 C C . THR A 1 215 ? 23.102 2.440 -8.632 1.00 24.19 632 THR A C 1
ATOM 1470 O O . THR A 1 215 ? 23.934 2.770 -7.819 1.00 22.09 632 THR A O 1
ATOM 1474 N N . ASP A 1 216 ? 23.389 2.280 -9.919 1.00 27.26 633 ASP A N 1
ATOM 1475 C CA . ASP A 1 216 ? 24.647 2.791 -10.460 1.00 31.14 633 ASP A CA 1
ATOM 1476 C C . ASP A 1 216 ? 24.481 4.103 -11.207 1.00 33.38 633 ASP A C 1
ATOM 1477 O O . ASP A 1 216 ? 25.358 4.488 -11.971 1.00 35.68 633 ASP A O 1
ATOM 1482 N N . ARG A 1 217 ? 23.352 4.779 -11.023 1.00 31.41 634 ARG A N 1
ATOM 1483 C CA . ARG A 1 217 ? 23.153 6.038 -11.718 1.00 30.94 634 ARG A CA 1
ATOM 1484 C C . ARG A 1 217 ? 22.599 7.057 -10.773 1.00 29.65 634 ARG A C 1
ATOM 1485 O O . ARG A 1 217 ? 21.451 7.494 -10.912 1.00 29.93 634 ARG A O 1
ATOM 1493 N N . VAL A 1 218 ? 23.422 7.417 -9.788 1.00 29.52 635 VAL A N 1
ATOM 1494 C CA . VAL A 1 218 ? 23.055 8.404 -8.781 1.00 27.02 635 VAL A CA 1
ATOM 1495 C C . VAL A 1 218 ? 22.766 9.764 -9.435 1.00 26.17 635 VAL A C 1
ATOM 1496 O O . VAL A 1 218 ? 23.491 10.189 -10.366 1.00 22.42 635 VAL A O 1
ATOM 1500 N N . GLY A 1 219 ? 21.706 10.431 -8.964 1.00 21.67 636 GLY A N 1
ATOM 1501 C CA . GLY A 1 219 ? 21.198 11.653 -9.597 1.00 19.99 636 GLY A CA 1
ATOM 1502 C C . GLY A 1 219 ? 20.202 11.514 -10.743 1.00 21.20 636 GLY A C 1
ATOM 1503 O O . GLY A 1 219 ? 19.815 12.501 -11.330 1.00 20.73 636 GLY A O 1
ATOM 1504 N N . VAL A 1 220 ? 19.758 10.297 -11.034 1.00 21.30 637 VAL A N 1
ATOM 1505 C CA . VAL A 1 220 ? 18.774 10.023 -12.058 1.00 21.99 637 VAL A CA 1
ATOM 1506 C C . VAL A 1 220 ? 17.536 9.523 -11.331 1.00 21.84 637 VAL A C 1
ATOM 1507 O O . VAL A 1 220 ? 17.632 8.681 -10.411 1.00 18.18 637 VAL A O 1
ATOM 1511 N N . LEU A 1 221 ? 16.378 10.084 -11.668 1.00 17.69 638 LEU A N 1
ATOM 1512 C CA . LEU A 1 221 ? 15.144 9.721 -10.943 1.00 18.75 638 LEU A CA 1
ATOM 1513 C C . LEU A 1 221 ? 14.567 8.442 -11.531 1.00 18.86 638 LEU A C 1
ATOM 1514 O O . LEU A 1 221 ? 13.657 8.474 -12.334 1.00 18.48 638 LEU A O 1
ATOM 1519 N N . SER A 1 222 ? 15.146 7.318 -11.137 1.00 21.95 639 SER A N 1
ATOM 1520 C CA . SER A 1 222 ? 14.648 6.014 -11.505 1.00 20.94 639 SER A CA 1
ATOM 1521 C C . SER A 1 222 ? 14.008 5.383 -10.289 1.00 20.48 639 SER A C 1
ATOM 1522 O O . SER A 1 222 ? 14.072 5.920 -9.168 1.00 17.58 639 SER A O 1
ATOM 1525 N N . ASN A 1 223 ? 13.406 4.218 -10.512 1.00 19.49 640 ASN A N 1
ATOM 1526 C CA . ASN A 1 223 ? 12.793 3.457 -9.442 1.00 22.42 640 ASN A CA 1
ATOM 1527 C C . ASN A 1 223 ? 13.727 2.366 -8.902 1.00 21.87 640 ASN A C 1
ATOM 1528 O O . ASN A 1 223 ? 13.270 1.374 -8.356 1.00 17.98 640 ASN A O 1
ATOM 1533 N N . ASP A 1 224 ? 15.031 2.556 -9.086 1.00 22.02 641 ASP A N 1
ATOM 1534 C CA . ASP A 1 224 ? 16.019 1.538 -8.740 1.00 21.98 641 ASP A CA 1
ATOM 1535 C C . ASP A 1 224 ? 15.985 1.102 -7.298 1.00 19.50 641 ASP A C 1
ATOM 1536 O O . ASP A 1 224 ? 16.318 -0.041 -6.986 1.00 20.43 641 ASP A O 1
ATOM 1541 N N . PHE A 1 225 ? 15.612 2.020 -6.413 1.00 18.16 642 PHE A N 1
ATOM 1542 C CA . PHE A 1 225 ? 15.587 1.717 -5.004 1.00 14.44 642 PHE A CA 1
ATOM 1543 C C . PHE A 1 225 ? 14.689 0.529 -4.792 1.00 16.26 642 PHE A C 1
ATOM 1544 O O . PHE A 1 225 ? 14.988 -0.363 -3.987 1.00 14.75 642 PHE A O 1
ATOM 1552 N N . PHE A 1 226 ? 13.563 0.537 -5.484 1.00 18.08 643 PHE A N 1
ATOM 1553 C CA . PHE A 1 226 ? 12.518 -0.456 -5.213 1.00 18.88 643 PHE A CA 1
ATOM 1554 C C . PHE A 1 226 ? 12.818 -1.744 -5.959 1.00 18.63 643 PHE A C 1
ATOM 1555 O O . PHE A 1 226 ? 12.665 -2.824 -5.416 1.00 20.10 643 PHE A O 1
ATOM 1563 N N . VAL A 1 227 ? 13.237 -1.633 -7.211 1.00 19.31 644 VAL A N 1
ATOM 1564 C CA . VAL A 1 227 ? 13.570 -2.835 -7.965 1.00 19.88 644 VAL A CA 1
ATOM 1565 C C . VAL A 1 227 ? 14.581 -3.602 -7.114 1.00 17.60 644 VAL A C 1
ATOM 1566 O O . VAL A 1 227 ? 14.374 -4.756 -6.764 1.00 16.65 644 VAL A O 1
ATOM 1570 N N . ASN A 1 228 ? 15.652 -2.931 -6.734 1.00 14.76 645 ASN A N 1
ATOM 1571 C CA . ASN A 1 228 ? 16.716 -3.589 -6.013 1.00 16.44 645 ASN A CA 1
ATOM 1572 C C . ASN A 1 228 ? 16.386 -3.998 -4.573 1.00 18.40 645 ASN A C 1
ATOM 1573 O O . ASN A 1 228 ? 16.781 -5.064 -4.124 1.00 17.79 645 ASN A O 1
ATOM 1578 N N . LEU A 1 229 ? 15.661 -3.169 -3.845 1.00 18.21 646 LEU A N 1
ATOM 1579 C CA . LEU A 1 229 ? 15.267 -3.562 -2.499 1.00 18.35 646 LEU A CA 1
ATOM 1580 C C . LEU A 1 229 ? 14.371 -4.778 -2.482 1.00 19.45 646 LEU A C 1
ATOM 1581 O O . LEU A 1 229 ? 14.365 -5.538 -1.505 1.00 21.99 646 LEU A O 1
ATOM 1586 N N . LEU A 1 230 ? 13.582 -4.958 -3.535 1.00 20.53 647 LEU A N 1
ATOM 1587 C CA . LEU A 1 230 ? 12.616 -6.042 -3.545 1.00 19.40 647 LEU A CA 1
ATOM 1588 C C . LEU A 1 230 ? 13.219 -7.293 -4.119 1.00 18.29 647 LEU A C 1
ATOM 1589 O O . LEU A 1 230 ? 12.675 -8.389 -3.948 1.00 16.80 647 LEU A O 1
ATOM 1594 N N . ASP A 1 231 ? 14.373 -7.146 -4.755 1.00 17.35 648 ASP A N 1
ATOM 1595 C CA . ASP A 1 231 ? 14.952 -8.250 -5.535 1.00 18.81 648 ASP A CA 1
ATOM 1596 C C . ASP A 1 231 ? 15.349 -9.401 -4.584 1.00 17.80 648 ASP A C 1
ATOM 1597 O O . ASP A 1 231 ? 16.203 -9.222 -3.715 1.00 14.13 648 ASP A O 1
ATOM 1602 N N . MET A 1 232 ? 14.738 -10.570 -4.756 1.00 15.20 649 MET A N 1
ATOM 1603 C CA . MET A 1 232 ? 14.995 -11.733 -3.865 1.00 16.21 649 MET A CA 1
ATOM 1604 C C . MET A 1 232 ? 16.382 -12.364 -4.063 1.00 10.79 649 MET A C 1
ATOM 1605 O O . MET A 1 232 ? 16.796 -13.289 -3.340 1.00 5.14 649 MET A O 1
ATOM 1610 N N . ARG A 1 233 ? 17.131 -11.853 -5.030 1.00 11.25 650 ARG A N 1
ATOM 1611 C CA . ARG A 1 233 ? 18.458 -12.384 -5.220 1.00 12.16 650 ARG A CA 1
ATOM 1612 C C . ARG A 1 233 ? 19.405 -11.959 -4.072 1.00 10.59 650 ARG A C 1
ATOM 1613 O O . ARG A 1 233 ? 20.455 -12.548 -3.929 1.00 9.60 650 ARG A O 1
ATOM 1621 N N . TYR A 1 234 ? 19.006 -10.988 -3.240 1.00 11.45 651 TYR A N 1
ATOM 1622 C CA . TYR A 1 234 ? 19.876 -10.501 -2.131 1.00 15.12 651 TYR A CA 1
ATOM 1623 C C . TYR A 1 234 ? 19.372 -10.929 -0.759 1.00 14.67 651 TYR A C 1
ATOM 1624 O O . TYR A 1 234 ? 18.170 -10.962 -0.521 1.00 18.86 651 TYR A O 1
ATOM 1633 N N . GLU A 1 235 ? 20.296 -11.250 0.130 1.00 9.70 652 GLU A N 1
ATOM 1634 C CA . GLU A 1 235 ? 19.967 -11.612 1.483 1.00 8.87 652 GLU A CA 1
ATOM 1635 C C . GLU A 1 235 ? 20.572 -10.594 2.426 1.00 7.55 652 GLU A C 1
ATOM 1636 O O . GLU A 1 235 ? 21.720 -10.229 2.261 1.00 9.42 652 GLU A O 1
ATOM 1642 N N . TRP A 1 236 ? 19.793 -10.103 3.387 1.00 8.01 653 TRP A N 1
ATOM 1643 C CA . TRP A 1 236 ? 20.190 -8.950 4.216 1.00 7.69 653 TRP A CA 1
ATOM 1644 C C . TRP A 1 236 ? 20.527 -9.389 5.635 1.00 9.24 653 TRP A C 1
ATOM 1645 O O . TRP A 1 236 ? 19.780 -10.157 6.209 1.00 9.39 653 TRP A O 1
ATOM 1656 N N . LYS A 1 237 ? 21.652 -8.929 6.185 1.00 10.11 654 LYS A N 1
ATOM 1657 C CA . LYS A 1 237 ? 22.124 -9.358 7.527 1.00 12.18 654 LYS A CA 1
ATOM 1658 C C . LYS A 1 237 ? 22.686 -8.132 8.253 1.00 11.88 654 LYS A C 1
ATOM 1659 O O . LYS A 1 237 ? 23.341 -7.320 7.630 1.00 10.27 654 LYS A O 1
ATOM 1665 N N . ALA A 1 238 ? 22.416 -7.998 9.553 1.00 12.99 655 ALA A N 1
ATOM 1666 C CA . ALA A 1 238 ? 23.031 -6.942 10.374 1.00 15.59 655 ALA A CA 1
ATOM 1667 C C . ALA A 1 238 ? 24.561 -7.118 10.457 1.00 18.36 655 ALA A C 1
ATOM 1668 O O . ALA A 1 238 ? 25.030 -8.244 10.538 1.00 12.23 655 ALA A O 1
ATOM 1670 N N . THR A 1 239 ? 25.339 -6.029 10.426 1.00 18.09 656 THR A N 1
ATOM 1671 C CA . THR A 1 239 ? 26.800 -6.154 10.571 1.00 21.66 656 THR A CA 1
ATOM 1672 C C . THR A 1 239 ? 27.306 -6.310 12.019 1.00 24.19 656 THR A C 1
ATOM 1673 O O . THR A 1 239 ? 28.512 -6.393 12.238 1.00 26.05 656 THR A O 1
ATOM 1677 N N . ASP A 1 240 ? 26.398 -6.320 12.998 1.00 24.26 657 ASP A N 1
ATOM 1678 C CA . ASP A 1 240 ? 26.760 -6.457 14.422 1.00 31.41 657 ASP A CA 1
ATOM 1679 C C . ASP A 1 240 ? 25.502 -6.360 15.294 1.00 30.78 657 ASP A C 1
ATOM 1680 O O . ASP A 1 240 ? 24.392 -6.281 14.770 1.00 30.31 657 ASP A O 1
ATOM 1685 N N . GLU A 1 241 ? 25.679 -6.314 16.611 1.00 28.48 658 GLU A N 1
ATOM 1686 C CA . GLU A 1 241 ? 24.562 -6.456 17.541 1.00 32.02 658 GLU A CA 1
ATOM 1687 C C . GLU A 1 241 ? 23.676 -5.220 17.617 1.00 32.14 658 GLU A C 1
ATOM 1688 O O . GLU A 1 241 ? 22.502 -5.288 18.004 1.00 33.36 658 GLU A O 1
ATOM 1694 N N . SER A 1 242 ? 24.236 -4.077 17.263 1.00 32.30 659 SER A N 1
ATOM 1695 C CA . SER A 1 242 ? 23.462 -2.858 17.321 1.00 32.77 659 SER A CA 1
ATOM 1696 C C . SER A 1 242 ? 22.353 -2.928 16.270 1.00 32.50 659 SER A C 1
ATOM 1697 O O . SER A 1 242 ? 21.262 -2.364 16.450 1.00 33.21 659 SER A O 1
ATOM 1700 N N . LYS A 1 243 ? 22.622 -3.642 15.179 1.00 30.38 660 LYS A N 1
ATOM 1701 C CA . LYS A 1 243 ? 21.598 -3.906 14.162 1.00 26.47 660 LYS A CA 1
ATOM 1702 C C . LYS A 1 243 ? 21.093 -2.641 13.473 1.00 22.93 660 LYS A C 1
ATOM 1703 O O . LYS A 1 243 ? 19.940 -2.584 13.010 1.00 21.92 660 LYS A O 1
ATOM 1709 N N . GLU A 1 244 ? 21.940 -1.620 13.375 1.00 21.76 661 GLU A N 1
ATOM 1710 C CA . GLU A 1 244 ? 21.545 -0.416 12.643 1.00 21.15 661 GLU A CA 1
ATOM 1711 C C . GLU A 1 244 ? 22.053 -0.389 11.210 1.00 21.08 661 GLU A C 1
ATOM 1712 O O . GLU A 1 244 ? 21.578 0.404 10.404 1.00 19.69 661 GLU A O 1
ATOM 1718 N N . LEU A 1 245 ? 23.021 -1.244 10.905 1.00 19.12 662 LEU A N 1
ATOM 1719 C CA . LEU A 1 245 ? 23.633 -1.293 9.575 1.00 13.38 662 LEU A CA 1
ATOM 1720 C C . LEU A 1 245 ? 23.483 -2.729 9.039 1.00 11.07 662 LEU A C 1
ATOM 1721 O O . LEU A 1 245 ? 23.693 -3.697 9.790 1.00 10.48 662 LEU A O 1
ATOM 1726 N N . PHE A 1 246 ? 23.076 -2.846 7.762 1.00 12.92 663 PHE A N 1
ATOM 1727 C CA . PHE A 1 246 ? 22.790 -4.130 7.122 1.00 13.83 663 PHE A CA 1
ATOM 1728 C C . PHE A 1 246 ? 23.623 -4.262 5.821 1.00 10.36 663 PHE A C 1
ATOM 1729 O O . PHE A 1 246 ? 23.867 -3.289 5.198 1.00 8.81 663 PHE A O 1
ATOM 1737 N N . GLU A 1 247 ? 24.112 -5.455 5.502 1.00 7.36 664 GLU A N 1
ATOM 1738 C CA . GLU A 1 247 ? 24.748 -5.730 4.220 1.00 9.00 664 GLU A CA 1
ATOM 1739 C C . GLU A 1 247 ? 23.787 -6.585 3.415 1.00 6.54 664 GLU A C 1
ATOM 1740 O O . GLU A 1 247 ? 23.155 -7.459 3.969 1.00 6.44 664 GLU A O 1
ATOM 1746 N N . GLY A 1 248 ? 23.662 -6.322 2.112 1.00 6.51 665 GLY A N 1
ATOM 1747 C CA . GLY A 1 248 ? 22.869 -7.203 1.286 1.00 4.57 665 GLY A CA 1
ATOM 1748 C C . GLY A 1 248 ? 23.772 -7.917 0.306 1.00 7.35 665 GLY A C 1
ATOM 1749 O O . GLY A 1 248 ? 24.496 -7.255 -0.509 1.00 12.80 665 GLY A O 1
ATOM 1750 N N . ARG A 1 249 ? 23.781 -9.240 0.421 1.00 4.39 666 ARG A N 1
ATOM 1751 C CA . ARG A 1 249 ? 24.692 -10.096 -0.316 1.00 7.72 666 ARG A CA 1
ATOM 1752 C C . ARG A 1 249 ? 23.951 -10.787 -1.442 1.00 8.89 666 ARG A C 1
ATOM 1753 O O . ARG A 1 249 ? 22.804 -11.173 -1.272 1.00 11.13 666 ARG A O 1
ATOM 1761 N N . ASP A 1 250 ? 24.617 -10.939 -2.578 1.00 11.80 667 ASP A N 1
ATOM 1762 C CA . ASP A 1 250 ? 24.167 -11.826 -3.659 1.00 12.11 667 ASP A CA 1
ATOM 1763 C C . ASP A 1 250 ? 24.149 -13.242 -3.136 1.00 9.96 667 ASP A C 1
ATOM 1764 O O . ASP A 1 250 ? 25.156 -13.742 -2.653 1.00 11.26 667 ASP A O 1
ATOM 1769 N N . ARG A 1 251 ? 23.015 -13.915 -3.213 1.00 12.50 668 ARG A N 1
ATOM 1770 C CA . ARG A 1 251 ? 22.958 -15.234 -2.609 1.00 13.50 668 ARG A CA 1
ATOM 1771 C C . ARG A 1 251 ? 23.914 -16.255 -3.241 1.00 15.36 668 ARG A C 1
ATOM 1772 O O . ARG A 1 251 ? 24.408 -17.133 -2.531 1.00 13.98 668 ARG A O 1
ATOM 1780 N N . GLU A 1 252 ? 24.183 -16.184 -4.552 1.00 15.03 669 GLU A N 1
ATOM 1781 C CA . GLU A 1 252 ? 25.106 -17.196 -5.106 1.00 14.60 669 GLU A CA 1
ATOM 1782 C C . GLU A 1 252 ? 26.574 -16.944 -4.793 1.00 16.01 669 GLU A C 1
ATOM 1783 O O . GLU A 1 252 ? 27.289 -17.866 -4.410 1.00 19.95 669 GLU A O 1
ATOM 1789 N N . THR A 1 253 ? 27.021 -15.698 -4.901 1.00 14.57 670 THR A N 1
ATOM 1790 C CA . THR A 1 253 ? 28.418 -15.396 -4.566 1.00 13.67 670 THR A CA 1
ATOM 1791 C C . THR A 1 253 ? 28.734 -15.090 -3.075 1.00 12.70 670 THR A C 1
ATOM 1792 O O . THR A 1 253 ? 29.867 -15.282 -2.643 1.00 8.98 670 THR A O 1
ATOM 1796 N N . GLY A 1 254 ? 27.751 -14.611 -2.302 1.00 10.42 671 GLY A N 1
ATOM 1797 C CA . GLY A 1 254 ? 28.014 -14.194 -0.928 1.00 9.68 671 GLY A CA 1
ATOM 1798 C C . GLY A 1 254 ? 28.654 -12.818 -0.859 1.00 6.03 671 GLY A C 1
ATOM 1799 O O . GLY A 1 254 ? 28.991 -12.302 0.212 1.00 2.00 671 GLY A O 1
ATOM 1800 N N . GLU A 1 255 ? 28.846 -12.217 -2.017 1.00 2.00 672 GLU A N 1
ATOM 1801 C CA . GLU A 1 255 ? 29.567 -10.948 -2.098 1.00 8.34 672 GLU A CA 1
ATOM 1802 C C . GLU A 1 255 ? 28.609 -9.802 -1.739 1.00 9.21 672 GLU A C 1
ATOM 1803 O O . GLU A 1 255 ? 27.503 -9.730 -2.278 1.00 7.52 672 GLU A O 1
ATOM 1809 N N . VAL A 1 256 ? 29.009 -8.923 -0.806 1.00 6.76 673 VAL A N 1
ATOM 1810 C CA . VAL A 1 256 ? 28.182 -7.761 -0.486 1.00 3.43 673 VAL A CA 1
ATOM 1811 C C . VAL A 1 256 ? 28.062 -6.815 -1.673 1.00 8.74 673 VAL A C 1
ATOM 1812 O O . VAL A 1 256 ? 29.081 -6.410 -2.289 1.00 9.25 673 VAL A O 1
ATOM 1816 N N . LYS A 1 257 ? 26.818 -6.441 -1.962 1.00 9.85 674 LYS A N 1
ATOM 1817 C CA . LYS A 1 257 ? 26.451 -5.641 -3.129 1.00 8.87 674 LYS A CA 1
ATOM 1818 C C . LYS A 1 257 ? 25.967 -4.301 -2.686 1.00 10.67 674 LYS A C 1
ATOM 1819 O O . LYS A 1 257 ? 26.330 -3.306 -3.295 1.00 8.80 674 LYS A O 1
ATOM 1825 N N . PHE A 1 258 ? 25.182 -4.255 -1.590 1.00 10.94 675 PHE A N 1
ATOM 1826 C CA . PHE A 1 258 ? 24.592 -3.017 -1.073 1.00 12.40 675 PHE A CA 1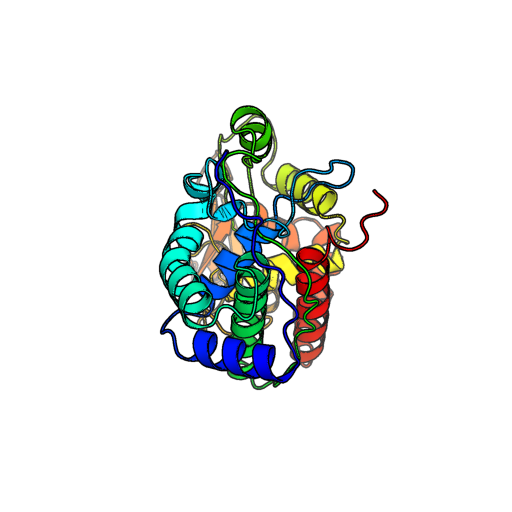
ATOM 1827 C C . PHE A 1 258 ? 24.698 -2.960 0.462 1.00 11.91 675 PHE A C 1
ATOM 1828 O O . PHE A 1 258 ? 24.805 -3.992 1.091 1.00 8.64 675 PHE A O 1
ATOM 1836 N N . THR A 1 259 ? 24.585 -1.765 1.023 1.00 10.38 676 THR A N 1
ATOM 1837 C CA . THR A 1 259 ? 24.393 -1.607 2.467 1.00 13.48 676 THR A CA 1
ATOM 1838 C C . THR A 1 259 ? 23.182 -0.754 2.722 1.00 11.65 676 THR A C 1
ATOM 1839 O O . THR A 1 259 ? 22.750 -0.045 1.834 1.00 8.66 676 THR A O 1
ATOM 1843 N N . ALA A 1 260 ? 22.616 -0.849 3.939 1.00 13.24 677 ALA A N 1
ATOM 1844 C CA . ALA A 1 260 ? 21.347 -0.179 4.253 1.00 14.71 677 ALA A CA 1
ATOM 1845 C C . ALA A 1 260 ? 21.273 0.110 5.720 1.00 13.78 677 ALA A C 1
ATOM 1846 O O . ALA A 1 260 ? 21.805 -0.668 6.556 1.00 16.16 677 ALA A O 1
ATOM 1848 N N . SER A 1 261 ? 20.541 1.172 6.062 1.00 14.35 678 SER A N 1
ATOM 1849 C CA . SER A 1 261 ? 20.152 1.386 7.476 1.00 15.99 678 SER A CA 1
ATOM 1850 C C . SER A 1 261 ? 18.775 0.762 7.776 1.00 15.96 678 SER A C 1
ATOM 1851 O O . SER A 1 261 ? 18.111 0.250 6.876 1.00 16.74 678 SER A O 1
ATOM 1854 N N . ARG A 1 262 ? 18.301 0.832 9.017 1.00 14.68 679 ARG A N 1
ATOM 1855 C CA . ARG A 1 262 ? 16.894 0.463 9.259 1.00 12.01 679 ARG A CA 1
ATOM 1856 C C . ARG A 1 262 ? 15.891 1.320 8.442 1.00 14.12 679 ARG A C 1
ATOM 1857 O O . ARG A 1 262 ? 14.850 0.836 8.030 1.00 16.91 679 ARG A O 1
ATOM 1865 N N . ALA A 1 263 ? 16.215 2.580 8.195 1.00 11.47 680 ALA A N 1
ATOM 1866 C CA . ALA A 1 263 ? 15.282 3.464 7.517 1.00 19.28 680 ALA A CA 1
ATOM 1867 C C . ALA A 1 263 ? 15.118 3.053 6.051 1.00 21.82 680 ALA A C 1
ATOM 1868 O O . ALA A 1 263 ? 14.090 3.302 5.476 1.00 25.86 680 ALA A O 1
ATOM 1870 N N . ASP A 1 264 ? 16.130 2.418 5.464 1.00 18.82 681 ASP A N 1
ATOM 1871 C CA . ASP A 1 264 ? 15.950 1.828 4.136 1.00 22.27 681 ASP A CA 1
ATOM 1872 C C . ASP A 1 264 ? 15.178 0.515 4.241 1.00 17.53 681 ASP A C 1
ATOM 1873 O O . ASP A 1 264 ? 14.236 0.278 3.484 1.00 13.48 681 ASP A O 1
ATOM 1878 N N . LEU A 1 265 ? 15.606 -0.345 5.159 1.00 14.32 682 LEU A N 1
ATOM 1879 C CA . LEU A 1 265 ? 15.128 -1.725 5.156 1.00 19.81 682 LEU A CA 1
ATOM 1880 C C . LEU A 1 265 ? 13.676 -1.914 5.592 1.00 23.84 682 LEU A C 1
ATOM 1881 O O . LEU A 1 265 ? 13.114 -2.991 5.374 1.00 25.10 682 LEU A O 1
ATOM 1886 N N . VAL A 1 266 ? 13.070 -0.909 6.231 1.00 25.13 683 VAL A N 1
ATOM 1887 C CA . VAL A 1 266 ? 11.679 -1.065 6.660 1.00 24.56 683 VAL A CA 1
ATOM 1888 C C . VAL A 1 266 ? 10.757 -1.297 5.467 1.00 22.73 683 VAL A C 1
ATOM 1889 O O . VAL A 1 266 ? 9.815 -2.069 5.542 1.00 22.63 683 VAL A O 1
ATOM 1893 N N . PHE A 1 267 ? 11.055 -0.646 4.355 1.00 19.36 684 PHE A N 1
ATOM 1894 C CA . PHE A 1 267 ? 10.256 -0.775 3.140 1.00 20.23 684 PHE A CA 1
ATOM 1895 C C . PHE A 1 267 ? 10.277 -2.177 2.543 1.00 22.75 68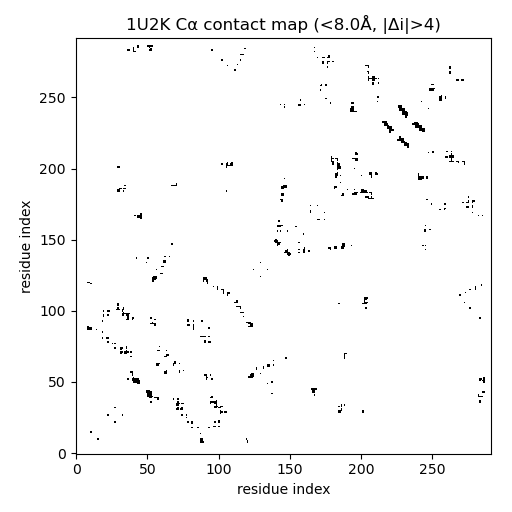4 PHE A C 1
ATOM 1896 O O . PHE A 1 267 ? 9.485 -2.505 1.658 1.00 22.29 684 PHE A O 1
ATOM 1904 N N . GLY A 1 268 ? 11.172 -3.018 3.036 1.00 23.93 685 GLY A N 1
ATOM 1905 C CA . GLY A 1 268 ? 11.123 -4.419 2.680 1.00 25.86 685 GLY A CA 1
ATOM 1906 C C . GLY A 1 268 ? 10.596 -5.245 3.828 1.00 26.89 685 GLY A C 1
ATOM 1907 O O . GLY A 1 268 ? 9.920 -6.242 3.631 1.00 25.49 685 GLY A O 1
ATOM 1908 N N . SER A 1 269 ? 10.903 -4.792 5.035 1.00 31.35 686 SER A N 1
ATOM 1909 C CA . SER A 1 269 ? 10.879 -5.617 6.240 1.00 33.82 686 SER A CA 1
ATOM 1910 C C . SER A 1 269 ? 9.649 -5.345 7.072 1.00 37.15 686 SER A C 1
ATOM 1911 O O . SER A 1 269 ? 9.326 -6.088 7.991 1.00 38.80 686 SER A O 1
ATOM 1914 N N . ASN A 1 270 ? 8.960 -4.260 6.759 1.00 39.93 687 ASN A N 1
ATOM 1915 C CA . ASN A 1 270 ? 7.620 -4.085 7.268 1.00 39.70 687 ASN A CA 1
ATOM 1916 C C . ASN A 1 270 ? 6.638 -4.554 6.232 1.00 37.51 687 ASN A C 1
ATOM 1917 O O . ASN A 1 270 ? 6.415 -3.883 5.233 1.00 31.98 687 ASN A O 1
ATOM 1922 N N . SER A 1 271 ? 6.064 -5.732 6.474 1.00 39.51 688 SER A N 1
ATOM 1923 C CA . SER A 1 271 ? 5.045 -6.275 5.582 1.00 38.46 688 SER A CA 1
ATOM 1924 C C . SER A 1 271 ? 4.143 -5.151 5.066 1.00 38.34 688 SER A C 1
ATOM 1925 O O . SER A 1 271 ? 3.844 -5.073 3.868 1.00 36.88 688 SER A O 1
ATOM 1928 N N . VAL A 1 272 ? 3.718 -4.271 5.975 1.00 40.32 689 VAL A N 1
ATOM 1929 C CA . VAL A 1 272 ? 2.769 -3.204 5.626 1.00 41.93 689 VAL A CA 1
ATOM 1930 C C . VAL A 1 272 ? 3.384 -2.098 4.751 1.00 42.05 689 VAL A C 1
ATOM 1931 O O . VAL A 1 272 ? 2.685 -1.513 3.904 1.00 43.29 689 VAL A O 1
ATOM 1935 N N . LEU A 1 273 ? 4.678 -1.820 4.940 1.00 39.24 690 LEU A N 1
ATOM 1936 C CA . LEU A 1 273 ? 5.373 -0.856 4.077 1.00 37.09 690 LEU A CA 1
ATOM 1937 C C . LEU A 1 273 ? 5.869 -1.463 2.770 1.00 35.13 690 LEU A C 1
ATOM 1938 O O . LEU A 1 273 ? 5.897 -0.786 1.746 1.00 28.53 690 LEU A O 1
ATOM 1943 N N . ARG A 1 274 ? 6.259 -2.739 2.796 1.00 35.48 691 ARG A N 1
ATOM 1944 C CA . ARG A 1 274 ? 6.604 -3.413 1.542 1.00 34.99 691 ARG A CA 1
ATOM 1945 C C . ARG A 1 274 ? 5.394 -3.433 0.641 1.00 33.62 691 ARG A C 1
ATOM 1946 O O . ARG A 1 274 ? 5.502 -3.290 -0.577 1.00 33.13 691 ARG A O 1
ATOM 1954 N N . ALA A 1 275 ? 4.231 -3.640 1.245 1.00 35.41 692 ALA A N 1
ATOM 1955 C CA . ALA A 1 275 ? 2.991 -3.544 0.497 1.00 36.45 692 ALA A CA 1
ATOM 1956 C C . ALA A 1 275 ? 3.061 -2.294 -0.380 1.00 36.04 692 ALA A C 1
ATOM 1957 O O . ALA A 1 275 ? 3.065 -2.395 -1.614 1.00 36.89 692 ALA A O 1
ATOM 1959 N N . VAL A 1 276 ? 3.133 -1.112 0.237 1.00 34.54 693 VAL A N 1
ATOM 1960 C CA . VAL A 1 276 ? 3.200 0.114 -0.577 1.00 35.17 693 VAL A CA 1
ATOM 1961 C C . VAL A 1 276 ? 4.462 0.132 -1.431 1.00 32.49 693 VAL A C 1
ATOM 1962 O O . VAL A 1 276 ? 4.433 0.572 -2.584 1.00 28.91 693 VAL A O 1
ATOM 1966 N N . ALA A 1 277 ? 5.567 -0.354 -0.846 1.00 31.73 694 ALA A N 1
ATOM 1967 C CA . ALA A 1 277 ? 6.848 -0.434 -1.564 1.00 31.84 694 ALA A CA 1
ATOM 1968 C C . ALA A 1 277 ? 6.824 -1.302 -2.859 1.00 29.74 694 ALA A C 1
ATOM 1969 O O . ALA A 1 277 ? 7.431 -0.907 -3.846 1.00 23.90 694 ALA A O 1
ATOM 1971 N N . GLU A 1 278 ? 6.114 -2.447 -2.841 1.00 31.12 695 GLU A N 1
ATOM 1972 C CA . GLU A 1 278 ? 5.998 -3.355 -4.018 1.00 33.47 695 GLU A CA 1
ATOM 1973 C C . GLU A 1 278 ? 5.262 -2.819 -5.277 1.00 31.43 695 GLU A C 1
ATOM 1974 O O . GLU A 1 278 ? 5.628 -3.158 -6.404 1.00 30.91 695 GLU A O 1
ATOM 1980 N N . VAL A 1 279 ? 4.236 -1.994 -5.097 1.00 30.51 696 VAL A N 1
ATOM 1981 C CA . VAL A 1 279 ? 3.758 -1.146 -6.196 1.00 30.33 696 VAL A CA 1
ATOM 1982 C C . VAL A 1 279 ? 4.858 -0.602 -7.128 1.00 32.84 696 VAL A C 1
ATOM 1983 O O . VAL A 1 279 ? 4.826 -0.873 -8.320 1.00 33.84 696 VAL A O 1
ATOM 1987 N N . TYR A 1 280 ? 5.834 0.153 -6.593 1.00 32.79 697 TYR A N 1
ATOM 1988 C CA . TYR A 1 280 ? 6.838 0.826 -7.449 1.00 31.30 697 TYR A CA 1
ATOM 1989 C C . TYR A 1 280 ? 7.963 -0.074 -7.976 1.00 31.94 697 TYR A C 1
ATOM 1990 O O . TYR A 1 280 ? 8.712 0.314 -8.896 1.00 30.80 697 TYR A O 1
ATOM 1999 N N . ALA A 1 281 ? 8.066 -1.265 -7.382 1.00 32.05 698 ALA A N 1
ATOM 2000 C CA . ALA A 1 281 ? 9.184 -2.203 -7.590 1.00 33.98 698 ALA A CA 1
ATOM 2001 C C . ALA A 1 281 ? 9.314 -2.985 -8.916 1.00 35.79 698 ALA A C 1
ATOM 2002 O O . ALA A 1 281 ? 10.182 -3.856 -9.013 1.00 34.12 698 ALA A O 1
ATOM 2004 N N . SER A 1 282 ? 8.458 -2.728 -9.905 1.00 39.58 699 SER A N 1
ATOM 2005 C CA . SER A 1 282 ? 8.922 -2.769 -11.297 1.00 40.60 699 SER A CA 1
ATOM 2006 C C . SER A 1 282 ? 7.976 -3.053 -12.469 1.00 42.88 699 SER A C 1
ATOM 2007 O O . SER A 1 282 ? 6.802 -3.429 -12.329 1.00 38.98 699 SER A O 1
ATOM 2010 N N . SER A 1 283 ? 8.586 -2.955 -13.641 1.00 45.12 700 SER A N 1
ATOM 2011 C CA . SER A 1 283 ? 8.466 -1.713 -14.364 1.00 46.81 700 SER A CA 1
ATOM 2012 C C . SER A 1 283 ? 7.472 -1.704 -15.494 1.00 47.03 700 SER A C 1
ATOM 2013 O O . SER A 1 283 ? 6.407 -2.301 -15.391 1.00 46.74 700 SER A O 1
ATOM 2016 N N . ASP A 1 284 ? 7.825 -0.993 -16.559 1.00 46.67 701 ASP A N 1
ATOM 2017 C CA . ASP A 1 284 ? 6.916 0.000 -17.115 1.00 45.25 701 ASP A CA 1
ATOM 2018 C C . ASP A 1 284 ? 6.309 0.851 -15.973 1.00 40.06 701 ASP A C 1
ATOM 2019 O O . ASP A 1 284 ? 5.468 1.716 -16.225 1.00 39.96 701 ASP A O 1
ATOM 2024 N N . ALA A 1 285 ? 6.760 0.605 -14.733 1.00 33.03 702 ALA A N 1
ATOM 2025 C CA . ALA A 1 285 ? 6.302 1.353 -13.540 1.00 30.86 702 ALA A CA 1
ATOM 2026 C C . ALA A 1 285 ? 7.092 2.636 -13.331 1.00 26.32 702 ALA A C 1
ATOM 2027 O O . ALA A 1 285 ? 6.764 3.441 -12.475 1.00 22.67 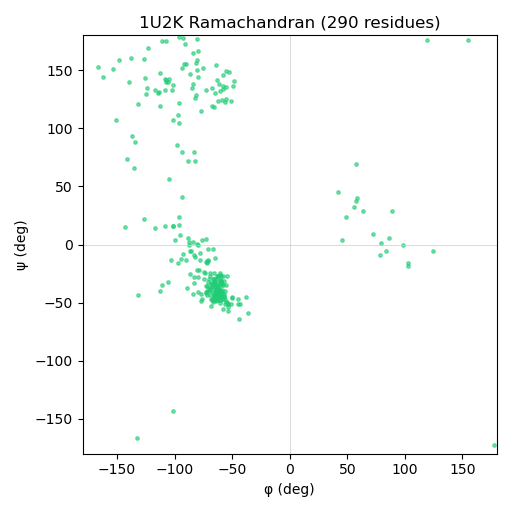702 ALA A O 1
ATOM 2029 N N . HIS A 1 286 ? 8.120 2.837 -14.143 1.00 23.88 703 HIS A N 1
ATOM 2030 C CA . HIS A 1 286 ? 8.979 3.972 -13.935 1.00 24.91 703 HIS A CA 1
ATOM 2031 C C . HIS A 1 286 ? 8.208 5.298 -14.049 1.00 26.67 703 HIS A C 1
ATOM 2032 O O . HIS A 1 286 ? 8.413 6.209 -13.249 1.00 27.52 703 HIS A O 1
ATOM 2039 N N . GLU A 1 287 ? 7.309 5.428 -15.014 1.00 24.90 704 GLU A N 1
ATOM 2040 C CA . GLU A 1 287 ? 6.618 6.712 -15.133 1.00 24.33 704 GLU A CA 1
ATOM 2041 C C . GLU A 1 287 ? 5.642 6.999 -13.976 1.00 21.08 704 GLU A C 1
ATOM 2042 O O . GLU A 1 287 ? 5.581 8.119 -13.517 1.00 18.00 704 GLU A O 1
ATOM 2048 N N . LYS A 1 288 ? 4.886 6.017 -13.490 1.00 17.67 705 LYS A N 1
ATOM 2049 C CA . LYS A 1 288 ? 4.054 6.307 -12.310 1.00 16.54 705 LYS A CA 1
ATOM 2050 C C . LYS A 1 288 ? 4.839 6.616 -11.025 1.00 16.24 705 LYS A C 1
ATOM 2051 O O . LYS A 1 288 ? 4.379 7.384 -10.187 1.00 13.44 705 LYS A O 1
ATOM 2057 N N . PHE A 1 289 ? 5.999 5.998 -10.833 1.00 12.66 706 PHE A N 1
ATOM 2058 C CA . PHE A 1 289 ? 6.788 6.360 -9.674 1.00 17.31 706 PHE A CA 1
ATOM 20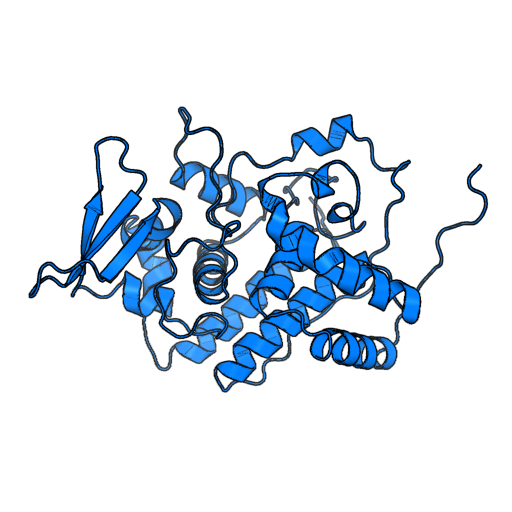59 C C . PHE A 1 289 ? 7.221 7.837 -9.828 1.00 16.24 706 PHE A C 1
ATOM 2060 O O . PHE A 1 289 ? 7.264 8.576 -8.874 1.00 16.89 706 PHE A O 1
ATOM 2068 N N . VAL A 1 290 ? 7.514 8.271 -11.045 1.00 19.39 707 VAL A N 1
ATOM 2069 C CA . VAL A 1 290 ? 8.040 9.622 -11.202 1.00 18.51 707 VAL A CA 1
ATOM 2070 C C . VAL A 1 290 ? 6.923 10.609 -10.948 1.00 16.28 707 VAL A C 1
ATOM 2071 O O . VAL A 1 290 ? 7.133 11.591 -10.260 1.00 18.44 707 VAL A O 1
ATOM 2075 N N . LYS A 1 291 ? 5.729 10.357 -11.486 1.00 13.99 708 LYS A N 1
ATOM 2076 C CA . LYS A 1 291 ? 4.563 11.197 -11.154 1.00 15.37 708 LYS A CA 1
ATOM 2077 C C . LYS A 1 291 ? 4.241 11.270 -9.643 1.00 15.66 708 LYS A C 1
ATOM 2078 O O . LYS A 1 291 ? 3.977 12.362 -9.111 1.00 16.14 708 LYS A O 1
ATOM 2084 N N . ASP A 1 292 ? 4.261 10.128 -8.946 1.00 13.43 709 ASP A N 1
ATOM 2085 C CA . ASP A 1 292 ? 3.969 10.132 -7.514 1.00 14.62 709 ASP A CA 1
ATOM 2086 C C . ASP A 1 292 ? 5.098 10.788 -6.745 1.00 13.14 709 ASP A C 1
ATOM 2087 O O . ASP A 1 292 ? 4.854 11.481 -5.766 1.00 11.64 709 ASP A O 1
ATOM 2092 N N . PHE A 1 293 ? 6.342 10.577 -7.167 1.00 12.94 710 PHE A N 1
ATOM 2093 C CA . PHE A 1 293 ? 7.409 11.319 -6.520 1.00 11.42 710 PHE A CA 1
ATOM 2094 C C . PHE A 1 293 ? 7.160 12.817 -6.587 1.00 11.34 710 PHE A C 1
ATOM 2095 O O . PHE A 1 293 ? 7.271 13.548 -5.597 1.00 10.64 710 PHE A O 1
ATOM 2103 N N . VAL A 1 294 ? 6.852 13.286 -7.780 1.00 8.47 711 VAL A N 1
ATOM 2104 C CA . VAL A 1 294 ? 6.727 14.701 -8.008 1.00 10.31 711 VAL A CA 1
ATOM 2105 C C . VAL A 1 294 ? 5.547 15.241 -7.202 1.00 12.07 711 VAL A C 1
ATOM 2106 O O . VAL A 1 294 ? 5.672 16.290 -6.546 1.00 10.57 711 VAL A O 1
ATOM 2110 N N . ALA A 1 295 ? 4.420 14.523 -7.201 1.00 9.62 712 ALA A N 1
ATOM 2111 C CA . ALA A 1 295 ? 3.306 14.979 -6.386 1.00 13.19 712 ALA A CA 1
ATOM 2112 C C . ALA A 1 295 ? 3.685 15.074 -4.888 1.00 16.80 712 ALA A C 1
ATOM 2113 O O . ALA A 1 295 ? 3.345 16.048 -4.195 1.00 18.18 712 ALA A O 1
ATOM 2115 N N . ALA A 1 296 ? 4.390 14.074 -4.366 1.00 10.36 713 ALA A N 1
ATOM 2116 C CA . ALA A 1 296 ? 4.787 14.112 -2.964 1.00 6.90 713 ALA A CA 1
ATOM 2117 C C . ALA A 1 296 ? 5.782 15.260 -2.629 1.00 11.22 713 ALA A C 1
ATOM 2118 O O . ALA A 1 296 ? 5.724 15.882 -1.576 1.00 13.15 713 ALA A O 1
ATOM 2120 N N . TRP A 1 297 ? 6.718 15.502 -3.524 1.00 11.09 714 TRP A N 1
ATOM 2121 C CA . TRP A 1 297 ? 7.783 16.468 -3.303 1.00 9.71 714 TRP A CA 1
ATOM 2122 C C . TRP A 1 297 ? 7.130 17.842 -3.225 1.00 13.00 714 TRP A C 1
ATOM 2123 O O . TRP A 1 297 ? 7.389 18.616 -2.337 1.00 12.41 714 TRP A O 1
ATOM 2134 N N . VAL A 1 298 ? 6.227 18.090 -4.150 1.00 11.88 715 VAL A N 1
ATOM 2135 C CA . VAL A 1 298 ? 5.516 19.341 -4.176 1.00 14.72 715 VAL A CA 1
ATOM 2136 C C . VAL A 1 298 ? 4.639 19.541 -2.994 1.00 12.54 715 VAL A C 1
ATOM 2137 O O . VAL A 1 298 ? 4.493 20.674 -2.504 1.00 14.66 715 VAL A O 1
ATOM 2141 N N . LYS A 1 299 ? 4.060 18.452 -2.491 1.00 10.47 716 LYS A N 1
ATOM 2142 C CA . LYS A 1 299 ? 3.219 18.564 -1.354 1.00 12.82 716 LYS A CA 1
ATOM 2143 C C . LYS A 1 299 ? 4.069 19.041 -0.146 1.00 14.05 716 LYS A C 1
ATOM 2144 O O . LYS A 1 299 ? 3.664 19.928 0.571 1.00 10.47 716 LYS A O 1
ATOM 2150 N N . VAL A 1 300 ? 5.242 18.445 0.047 1.00 13.71 717 VAL A N 1
ATOM 2151 C CA . VAL A 1 300 ? 6.156 18.836 1.107 1.00 9.77 717 VAL A CA 1
ATOM 2152 C C . VAL A 1 300 ? 6.615 20.257 0.922 1.00 10.09 717 VAL A C 1
ATOM 2153 O O . VAL A 1 300 ? 6.666 21.037 1.899 1.00 8.90 717 VAL A O 1
ATOM 2157 N N . MET A 1 301 ? 6.860 20.648 -0.341 1.00 6.97 718 MET A N 1
ATOM 2158 C CA . MET A 1 301 ? 7.370 21.995 -0.559 1.00 9.95 718 MET A CA 1
ATOM 2159 C C . MET A 1 301 ? 6.301 23.032 -0.133 1.00 12.53 718 MET A C 1
ATOM 2160 O O . MET A 1 301 ? 6.654 24.154 0.233 1.00 14.39 718 MET A O 1
ATOM 2165 N N . ASN A 1 302 ? 5.014 22.664 -0.248 1.00 5.38 719 ASN A N 1
ATOM 2166 C CA . ASN A 1 302 ? 3.896 23.597 0.014 1.00 4.92 719 ASN A CA 1
ATOM 2167 C C . ASN A 1 302 ? 3.202 23.419 1.411 1.00 8.14 719 ASN A C 1
ATOM 2168 O O . ASN A 1 302 ? 2.104 23.926 1.572 1.00 6.68 719 ASN A O 1
ATOM 2173 N N . LEU A 1 303 ? 3.803 22.718 2.392 1.00 7.86 720 LEU A N 1
ATOM 2174 C CA . LEU A 1 303 ? 3.048 22.424 3.620 1.00 11.56 720 LEU A CA 1
ATOM 2175 C C . LEU A 1 303 ? 2.744 23.702 4.373 1.00 11.14 720 LEU A C 1
ATOM 2176 O O . LEU A 1 303 ? 1.748 23.782 5.061 1.00 12.73 720 LEU A O 1
ATOM 2181 N N . ASP A 1 304 ? 3.598 24.725 4.264 1.00 12.03 721 ASP A N 1
ATOM 2182 C CA . ASP A 1 304 ? 3.228 25.973 4.958 1.00 15.78 721 ASP A CA 1
ATOM 2183 C C . ASP A 1 304 ? 2.525 26.999 4.034 1.00 16.59 721 ASP A C 1
ATOM 2184 O O . ASP A 1 304 ? 2.483 28.173 4.352 1.00 17.75 721 ASP A O 1
ATOM 2189 N N . ARG A 1 305 ? 2.030 26.564 2.871 1.00 15.27 722 ARG A N 1
ATOM 2190 C CA . ARG A 1 305 ? 1.107 27.358 2.060 1.00 13.61 722 ARG A CA 1
ATOM 2191 C C . ARG A 1 305 ? -0.347 26.919 2.376 1.00 17.02 722 ARG A C 1
ATOM 2192 O O . ARG A 1 305 ? -0.725 25.740 2.243 1.00 20.48 722 ARG A O 1
ATOM 2200 N N . PHE A 1 306 ? -1.194 27.809 2.824 1.00 14.78 723 PHE A N 1
ATOM 2201 C CA . PHE A 1 306 ? -2.549 27.311 3.162 1.00 14.88 723 PHE A CA 1
ATOM 2202 C C . PHE A 1 306 ? -2.644 26.174 4.217 1.00 15.69 723 PHE A C 1
ATOM 2203 O O . PHE A 1 306 ? -3.490 25.250 4.171 1.00 14.17 723 PHE A O 1
ATOM 2211 N N . ASP A 1 307 ? -1.799 26.260 5.201 1.00 16.78 724 ASP A N 1
ATOM 2212 C CA . ASP A 1 307 ? -1.862 25.290 6.272 1.00 22.08 724 ASP A CA 1
ATOM 2213 C C . ASP A 1 307 ? -3.037 25.657 7.174 1.00 24.56 724 ASP A C 1
ATOM 2214 O O . ASP A 1 307 ? -3.072 26.723 7.779 1.00 25.17 724 ASP A O 1
ATOM 2219 N N . LEU A 1 308 ? -4.040 24.792 7.224 1.00 27.44 725 LEU A N 1
ATOM 2220 C CA . LEU A 1 308 ? -5.159 25.022 8.126 1.00 31.32 725 LEU A CA 1
ATOM 2221 C C . LEU A 1 308 ? -4.781 24.607 9.540 1.00 36.23 725 LEU A C 1
ATOM 2222 O O . LEU A 1 308 ? -5.141 25.280 10.506 1.00 39.98 725 LEU A O 1
ATOM 2227 N N . LEU A 1 309 ? -4.071 23.482 9.644 1.00 39.94 726 LEU A N 1
ATOM 2228 C CA . LEU A 1 309 ? -3.306 23.110 10.848 1.00 42.96 726 LEU A CA 1
ATOM 2229 C C . LEU A 1 309 ? -3.089 21.600 10.962 1.00 43.17 726 LEU A C 1
#

B-factor: mean 23.01, std 10.96, range [2.0, 68.07]

Solvent-accessible surface area: 13924 Å² total; per-residue (Å²): 145,119,109,128,114,65,84,162,52,127,20,66,140,109,25,22,96,78,6,40,141,35,1,46,111,34,75,16,54,23,32,58,0,0,7,0,0,0,1,4,1,2,14,6,81,42,47,35,135,71,10,10,2,60,5,3,54,2,12,34,98,12,6,64,92,12,104,2,2,49,38,1,30,179,0,0,70,50,0,34,148,18,21,162,148,42,41,112,3,0,20,0,4,0,0,2,2,0,0,2,8,0,0,37,70,0,0,64,67,22,68,58,115,44,130,0,64,36,24,65,64,21,83,30,16,82,63,140,120,6,75,71,136,81,10,83,103,10,59,18,72,12,0,6,0,10,21,19,43,29,149,118,90,157,42,48,10,44,48,33,4,70,78,15,5,130,59,0,67,20,72,43,54,38,8,0,0,0,0,1,0,1,0,0,0,18,1,7,54,85,67,34,177,30,0,23,1,17,144,117,84,12,23,0,1,8,20,0,0,50,29,12,21,44,149,122,11,56,64,116,40,56,68,150,75,114,49,77,33,46,0,62,15,148,158,90,39,121,56,107,25,37,0,16,65,1,0,18,20,0,14,88,62,92,113,12,88,52,28,0,106,83,5,15,65,61,144,15,39,109,94,0,1,118,42,0,8,66,2,0,20,68,2,5,26,21,40,119,182,37,164,132

GO terms:
  GO:0004601 peroxidase activity (F, IDA)
  GO:0005829 cytosol (C, IDA)
  GO:0042802 identical protein binding (F, IDA)
  GO:0004096 catalase activity (F, IDA)
  GO:0070301 cellular response to hydrogen peroxide (P, IEP)
  GO:0006979 response to oxidative stress (P, IEP)
  GO:0020037 heme binding (F, IDA)
  GO:0042744 hydrogen peroxide catabolic process (P, IMP)
  GO:0016491 oxidoreductase activity (F, IDA)
  GO:0005829 cytosol (C, HDA)

Radius of gyration: 19.08 Å; Cα contacts (8 Å, |Δi|>4): 482; chains: 1; bounding box: 35×68×44 Å

InterPro domains:
  IPR000763 Catalase-peroxidase haem [MF_01961] (11-726)
  IPR000763 Catalase-peroxidase haem [PR00460] (33-55)
  IPR000763 Catalase-peroxidase haem [PR00460] (59-72)
  IPR000763 Catalase-peroxidase haem [PR00460] (74-99)
  IPR000763 Catalase-peroxidase haem [PR00460] (267-290)
  IPR000763 Catalase-peroxidase haem [PR00460] (479-505)
  IPR000763 Catalase-peroxidase haem [PTHR30555] (8-725)
  IPR000763 Catalase-peroxidase haem [TIGR00198] (18-726)
  IPR002016 Haem peroxidase [PF00141] (92-396)
  IPR002016 Haem peroxidase [PF00141] (403-699)
  IPR002016 Haem peroxidase [PR00458] (97-111)
  IPR002016 Haem peroxidase [PR00458] (157-174)
  IPR002016 Haem peroxidase [PR00458] (175-187)
  IPR002016 Haem peroxidase [PR00458] (259-274)
  IPR002016 Haem peroxidase [PR00458] (318-333)
  IPR002016 Haem peroxidase [PS50873] (139-424)
  IPR010255 Haem peroxidase superfamily [SSF48113] (29-429)
  IPR010255 Haem peroxidase superfamily [SSF48113] (435-725)
  IPR019793 Peroxidases heam-ligand binding site [PS00435] (259-269)
  IPR019794 Peroxidase, active site [PS00436] (97-108)

Nearest PDB structures (foldseek):
  1u2j-assembly5_E  TM=9.666E-01  e=3.466E-44  Escherichia coli
  7jz6-assembly1_A  TM=9.661E-01  e=3.338E-43  Escherichia coli
  7jz6-assembly1_D  TM=9.660E-01  e=6.862E-43  Escherichia coli
  6caw-assembly1_B  TM=9.550E-01  e=2.290E-33  Burkholderia pseudomallei 1710b
  5kqk-assembly1_B  TM=9.554E-01  e=4.708E-33  Burkholderia pseudomallei 1710b